Protein AF-A0A355GNU6-F1 (afdb_monomer)

Mean predicted aligned error: 7.1 Å

pLDDT: mean 90.74, std 16.21, range [38.09, 98.94]

Solvent-accessible surface area (backbone atoms only — not comparable to full-atom values): 14792 Å² total; per-residue (Å²): 134,88,84,89,82,85,85,79,84,80,83,81,80,81,78,78,75,77,75,76,75,73,69,79,72,88,70,60,42,31,42,8,59,28,69,40,80,64,58,72,98,56,63,31,46,57,28,78,45,49,89,50,59,80,63,64,36,68,48,67,82,36,82,27,42,35,37,20,44,18,40,32,50,97,86,63,50,58,34,35,45,31,31,31,48,18,45,59,78,35,70,68,51,57,51,51,29,33,59,69,41,26,83,82,57,75,36,46,77,90,28,57,47,82,40,37,37,36,7,39,26,17,63,35,41,68,76,47,69,74,61,50,62,80,51,85,72,52,74,70,58,46,50,47,24,48,49,49,39,52,52,48,37,54,51,54,37,49,24,47,52,45,3,55,72,49,46,36,68,23,41,82,48,75,55,72,52,76,51,80,51,49,33,30,74,82,38,90,87,46,81,68,66,38,57,24,43,36,41,36,34,20,37,86,89,65,48,59,47,32,36,42,38,36,35,27,36,40,20,55,18,45,52,71,53,80,39,28,29,27,30,22,53,39,35,32,27,53,54,50,26,65,78,35,78,79,25,47,49,45,48,39,52,48,88,12,90,54,16,34,45,69,63,63,36,75,50,73,69,38,14,48,72,75,47

Radius of gyration: 24.86 Å; Cα contacts (8 Å, |Δi|>4): 617; chains: 1; bounding box: 110×39×52 Å

Structure (mmCIF, N/CA/C/O backbone):
data_AF-A0A355GNU6-F1
#
_entry.id   AF-A0A355GNU6-F1
#
loop_
_atom_site.group_PDB
_atom_site.id
_atom_site.type_symbol
_atom_site.label_atom_id
_atom_site.label_alt_id
_atom_site.label_comp_id
_atom_site.label_asym_id
_atom_site.label_entity_id
_atom_site.label_seq_id
_atom_site.pdbx_PDB_ins_code
_atom_site.Cartn_x
_atom_site.Cartn_y
_atom_site.Cartn_z
_atom_site.occupancy
_atom_site.B_iso_or_equiv
_atom_site.auth_seq_id
_atom_site.auth_comp_id
_atom_site.auth_asym_id
_atom_site.auth_atom_id
_atom_site.pdbx_PDB_model_num
ATOM 1 N N . MET A 1 1 ? -86.253 9.331 31.681 1.00 39.16 1 MET A N 1
ATOM 2 C CA . MET A 1 1 ? -85.700 9.648 30.346 1.00 39.16 1 MET A CA 1
ATOM 3 C C . MET A 1 1 ? -84.554 10.626 30.583 1.00 39.16 1 MET A C 1
ATOM 5 O O . MET A 1 1 ? -84.827 11.710 31.067 1.00 39.16 1 MET A O 1
ATOM 9 N N . HIS A 1 2 ? -83.315 10.126 30.703 1.00 39.62 2 HIS A N 1
ATOM 10 C CA . HIS A 1 2 ? -82.260 10.218 29.666 1.00 39.62 2 HIS A CA 1
ATOM 11 C C . HIS A 1 2 ? -81.914 11.688 29.336 1.00 39.62 2 HIS A C 1
ATOM 13 O O . HIS A 1 2 ? -82.802 12.410 28.921 1.00 39.62 2 HIS A O 1
ATOM 19 N N . HIS A 1 3 ? -80.699 12.229 29.460 1.00 38.88 3 HIS A N 1
ATOM 20 C CA . HIS A 1 3 ? -79.363 11.679 29.678 1.00 38.88 3 HIS A CA 1
ATOM 21 C C . HIS A 1 3 ? -78.445 12.776 30.254 1.00 38.88 3 HIS A C 1
ATOM 23 O O . HIS A 1 3 ? -78.503 13.931 29.845 1.00 38.88 3 HIS A O 1
ATOM 29 N N . LEU A 1 4 ? -77.579 12.359 31.174 1.00 45.72 4 LEU A N 1
ATOM 30 C CA . LEU A 1 4 ? -76.385 13.046 31.654 1.00 45.72 4 LEU A CA 1
ATOM 31 C C . LEU A 1 4 ? -75.242 12.744 30.664 1.00 45.72 4 LEU A C 1
ATOM 33 O O . LEU A 1 4 ? -75.032 11.571 30.357 1.00 45.72 4 LEU A O 1
ATOM 37 N N . THR A 1 5 ? -74.475 13.736 30.212 1.00 45.00 5 THR A N 1
ATOM 38 C CA . THR A 1 5 ? -73.165 13.497 29.574 1.00 45.00 5 THR A CA 1
ATOM 39 C C . THR A 1 5 ? -72.146 14.500 30.097 1.00 45.00 5 THR A C 1
ATOM 41 O O . THR A 1 5 ? -72.111 15.655 29.680 1.00 45.00 5 THR A O 1
ATOM 44 N N . HIS A 1 6 ? -71.333 14.029 31.043 1.00 44.22 6 HIS A N 1
ATOM 45 C CA . HIS A 1 6 ? -70.097 14.661 31.487 1.00 44.22 6 HIS A CA 1
ATOM 46 C C . HIS A 1 6 ? -69.009 14.452 30.428 1.00 44.22 6 HIS A C 1
ATOM 48 O O . HIS A 1 6 ? -68.744 13.319 30.028 1.00 44.22 6 HIS A O 1
ATOM 54 N N . LEU A 1 7 ? -68.361 15.536 30.006 1.00 41.50 7 LEU A N 1
ATOM 55 C CA . LEU A 1 7 ? -67.149 15.495 29.194 1.00 41.50 7 LEU A CA 1
ATOM 56 C C . LEU A 1 7 ? -65.944 15.466 30.150 1.00 41.50 7 LEU A C 1
ATOM 58 O O . LEU A 1 7 ? -65.602 16.482 30.752 1.00 41.50 7 LEU A O 1
ATOM 62 N N . LEU A 1 8 ? -65.335 14.296 30.339 1.00 41.50 8 LEU A N 1
ATOM 63 C CA . LEU A 1 8 ? -64.054 14.147 31.035 1.00 41.50 8 LEU A CA 1
ATOM 64 C C . LEU A 1 8 ? -62.930 14.268 29.998 1.00 41.50 8 LEU A C 1
ATOM 66 O O . LEU A 1 8 ? -62.759 13.384 29.162 1.00 41.50 8 LEU A O 1
ATOM 70 N N . LEU A 1 9 ? -62.166 15.363 30.045 1.00 40.22 9 LEU A N 1
ATOM 71 C CA . LEU A 1 9 ? -60.884 15.463 29.347 1.00 40.22 9 LEU A CA 1
ATOM 72 C C . LEU A 1 9 ? -59.832 14.676 30.139 1.0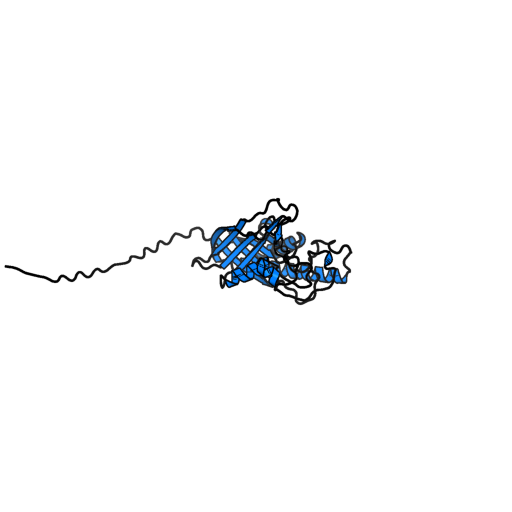0 40.22 9 LEU A C 1
ATOM 74 O O . LEU A 1 9 ? -59.378 15.114 31.194 1.00 40.22 9 LEU A O 1
ATOM 78 N N . SER A 1 10 ? -59.430 13.519 29.622 1.00 40.44 10 SER A N 1
ATOM 79 C CA . SER A 1 10 ? -58.258 12.785 30.098 1.00 40.44 10 SER A CA 1
ATOM 80 C C . SER A 1 10 ? -57.031 13.248 29.310 1.00 40.44 10 SER A C 1
ATOM 82 O O . SER A 1 10 ? -56.832 12.854 28.164 1.00 40.44 10 SER A O 1
ATOM 84 N N . LEU A 1 11 ? -56.217 14.112 29.916 1.00 40.38 11 LEU A N 1
ATOM 85 C CA . LEU A 1 11 ? -54.917 14.512 29.381 1.00 40.38 11 LEU A CA 1
ATOM 86 C C . LEU A 1 11 ? -53.915 13.373 29.638 1.00 40.38 11 LEU A C 1
ATOM 88 O O . LEU A 1 11 ? -53.439 13.197 30.757 1.00 40.38 11 LEU A O 1
ATOM 92 N N . ILE A 1 12 ? -53.622 12.569 28.615 1.00 44.25 12 ILE A N 1
ATOM 93 C CA . ILE A 1 12 ? -52.573 11.543 28.673 1.00 44.25 12 ILE A CA 1
ATOM 94 C C . ILE A 1 12 ? -51.228 12.240 28.449 1.00 44.25 12 ILE A C 1
ATOM 96 O O . ILE A 1 12 ? -50.880 12.597 27.326 1.00 44.25 12 ILE A O 1
ATOM 100 N N . VAL A 1 13 ? -50.467 12.443 29.525 1.00 46.66 13 VAL A N 1
ATOM 101 C CA . VAL A 1 13 ? -49.056 12.842 29.449 1.00 46.66 13 VAL A CA 1
ATOM 102 C C . VAL A 1 13 ? -48.227 11.571 29.276 1.00 46.66 13 VAL A C 1
ATOM 104 O O . VAL A 1 13 ? -47.975 10.842 30.234 1.00 46.66 13 VAL A O 1
ATOM 107 N N . LEU A 1 14 ? -47.828 11.281 28.037 1.00 39.88 14 LEU A N 1
ATOM 108 C CA . LEU A 1 14 ? -46.847 10.242 27.727 1.00 39.88 14 LEU A CA 1
ATOM 109 C C . LEU A 1 14 ? -45.451 10.743 28.121 1.00 39.88 14 LEU A C 1
ATOM 111 O O . LEU A 1 14 ? -44.795 11.459 27.367 1.00 39.88 14 LEU A O 1
ATOM 115 N N . PHE A 1 15 ? -44.991 10.356 29.310 1.00 40.94 15 PHE A N 1
ATOM 116 C CA . PHE A 1 15 ? -43.572 10.410 29.649 1.00 40.94 15 PHE A CA 1
ATOM 117 C C . PHE A 1 15 ? -42.844 9.322 28.852 1.00 40.94 15 PHE A C 1
ATOM 119 O O . PHE A 1 15 ? -42.840 8.152 29.231 1.00 40.94 15 PHE A O 1
ATOM 126 N N . PHE A 1 16 ? -42.220 9.700 27.737 1.00 42.75 16 PHE A N 1
ATOM 127 C CA . PHE A 1 16 ? -41.168 8.883 27.141 1.00 42.75 16 PHE A CA 1
ATOM 128 C C . PHE A 1 16 ? -39.931 8.987 28.036 1.00 42.75 16 PHE A C 1
ATOM 130 O O . PHE A 1 16 ? -39.109 9.892 27.893 1.00 42.75 16 PHE A O 1
ATOM 137 N N . SER A 1 17 ? -39.801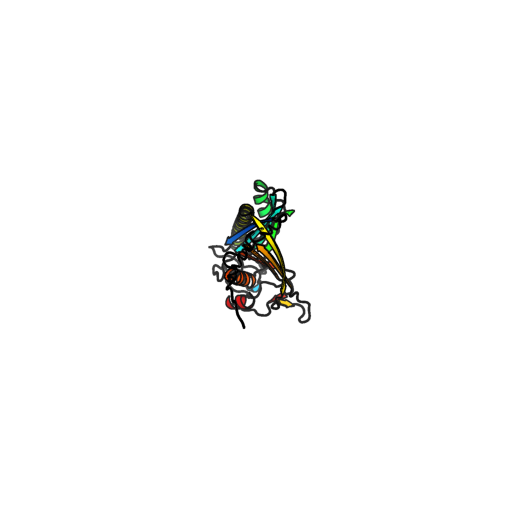 8.064 28.988 1.00 38.09 17 SER A N 1
ATOM 138 C CA . SER A 1 17 ? -38.502 7.774 29.583 1.00 38.09 17 SER A CA 1
ATOM 139 C C . SER A 1 17 ? -37.615 7.204 28.482 1.00 38.09 17 SER A C 1
ATOM 141 O O . SER A 1 17 ? -37.698 6.024 28.148 1.00 38.09 17 SER A O 1
ATOM 143 N N . PHE A 1 18 ? -36.753 8.044 27.913 1.00 43.56 18 PHE A N 1
ATOM 144 C CA . PHE A 1 18 ? -35.541 7.557 27.274 1.00 43.56 18 PHE A CA 1
ATOM 145 C C . PHE A 1 18 ? -34.701 6.917 28.377 1.00 43.56 18 PHE A C 1
ATOM 147 O O . PHE A 1 18 ? -33.936 7.587 29.072 1.00 43.56 18 PHE A O 1
ATOM 154 N N . SER A 1 19 ? -34.867 5.610 28.577 1.00 40.22 19 SER A N 1
ATOM 155 C CA . SER A 1 19 ? -33.809 4.811 29.174 1.00 40.22 19 SER A CA 1
ATOM 156 C C . SER A 1 19 ? -32.621 4.923 28.230 1.00 40.22 19 SER A C 1
ATOM 158 O O . SER A 1 19 ? -32.513 4.178 27.260 1.00 40.22 19 SER A O 1
ATOM 160 N N . ASN A 1 20 ? -31.741 5.887 28.502 1.00 42.72 20 ASN A N 1
ATOM 161 C CA . ASN A 1 20 ? -30.368 5.840 28.038 1.00 42.72 20 ASN A CA 1
ATOM 162 C C . ASN A 1 20 ? -29.762 4.585 28.661 1.00 42.72 20 ASN A C 1
ATOM 164 O O . ASN A 1 20 ? -29.173 4.636 29.741 1.00 42.72 20 ASN A O 1
ATOM 168 N N . CYS A 1 21 ? -29.954 3.446 27.998 1.00 38.75 21 CYS A N 1
ATOM 169 C CA . CYS A 1 21 ? -29.103 2.294 28.177 1.00 38.75 21 CYS A CA 1
ATOM 170 C C . CYS A 1 21 ? -27.725 2.758 27.709 1.00 38.75 21 CYS A C 1
ATOM 172 O O . CYS A 1 21 ? -27.386 2.680 26.531 1.00 38.75 21 CYS A O 1
ATOM 174 N N . HIS A 1 22 ? -26.963 3.345 28.631 1.00 44.47 22 HIS A N 1
ATOM 175 C CA . HIS A 1 22 ? -25.523 3.355 28.513 1.00 44.47 22 HIS A CA 1
ATOM 176 C C . HIS A 1 22 ? -25.152 1.881 28.576 1.00 44.47 22 HIS A C 1
ATOM 178 O O . HIS A 1 22 ? -25.023 1.310 29.656 1.00 44.47 22 HIS A O 1
ATOM 184 N N . ALA A 1 23 ? -25.086 1.236 27.411 1.00 43.72 23 ALA A N 1
ATOM 185 C CA . ALA A 1 23 ? -24.249 0.067 27.288 1.00 43.72 23 ALA A CA 1
ATOM 186 C C . ALA A 1 23 ? -22.881 0.516 27.809 1.00 43.72 23 ALA A C 1
ATOM 188 O O . ALA A 1 23 ? -22.284 1.443 27.259 1.00 43.72 23 ALA A O 1
ATOM 189 N N . GLU A 1 24 ? -22.451 -0.047 28.934 1.00 44.16 24 GLU A N 1
ATOM 190 C CA . GLU A 1 24 ? -21.086 0.095 29.420 1.00 44.16 24 GLU A CA 1
ATOM 191 C C . GLU A 1 24 ? -20.168 -0.327 28.268 1.00 44.16 24 GLU A C 1
ATOM 193 O O . GLU A 1 24 ? -20.072 -1.504 27.918 1.00 44.16 24 GLU A O 1
ATOM 198 N N . PHE A 1 25 ? -19.560 0.654 27.598 1.00 52.03 25 PHE A N 1
ATOM 199 C CA . PHE A 1 25 ? -18.629 0.441 26.494 1.00 52.03 25 PHE A CA 1
ATOM 200 C C . PHE A 1 25 ? -17.270 0.002 27.050 1.00 52.03 25 PHE A C 1
ATOM 202 O O . PHE A 1 25 ? -16.246 0.649 26.845 1.00 52.03 25 PHE A O 1
ATOM 209 N N . ASP A 1 26 ? -17.252 -1.140 27.731 1.00 51.34 26 ASP A N 1
ATOM 210 C CA . ASP A 1 26 ? -16.065 -1.729 28.366 1.00 51.34 26 ASP A CA 1
ATOM 211 C C . ASP A 1 26 ? -15.104 -2.387 27.345 1.00 51.34 26 ASP A C 1
ATOM 213 O O . ASP A 1 26 ? -14.216 -3.166 27.678 1.00 51.34 26 ASP A O 1
ATOM 217 N N . LYS A 1 27 ? -15.288 -2.100 26.047 1.00 58.06 27 LYS A N 1
ATOM 218 C CA . LYS A 1 27 ? -14.477 -2.629 24.935 1.00 58.06 27 LYS A CA 1
ATOM 219 C C . LYS A 1 27 ? -14.082 -1.563 23.912 1.00 58.06 27 LYS A C 1
ATOM 221 O O . LYS A 1 27 ? -13.982 -1.859 22.722 1.00 58.06 27 LYS A O 1
ATOM 226 N N . SER A 1 28 ? -13.891 -0.312 24.333 1.00 68.94 28 SER A N 1
ATOM 227 C CA . SER A 1 28 ? -13.285 0.679 23.436 1.00 68.94 28 SER A CA 1
ATOM 228 C C . SER A 1 28 ? -11.781 0.414 23.321 1.00 68.94 28 SER A C 1
ATOM 230 O O . SER A 1 28 ? -11.048 0.427 24.308 1.00 68.94 28 SER A O 1
ATOM 232 N N . CYS A 1 29 ? -11.316 0.127 22.107 1.00 88.06 29 CYS A N 1
ATOM 233 C CA . CYS A 1 29 ? -9.888 0.106 21.802 1.00 88.06 29 CYS A CA 1
ATOM 234 C C . CYS A 1 29 ? -9.450 1.507 21.370 1.00 88.06 29 CYS A C 1
ATOM 236 O O . CYS A 1 29 ? -10.265 2.329 20.948 1.00 88.06 29 CYS A O 1
ATOM 238 N N . GLN A 1 30 ? -8.165 1.804 21.513 1.00 96.06 30 GLN A N 1
ATOM 239 C CA . GLN A 1 30 ? -7.613 3.094 21.120 1.00 96.06 30 GLN A CA 1
ATOM 240 C C . GLN A 1 30 ? -7.063 2.942 19.712 1.00 96.06 30 GLN A C 1
ATOM 242 O O . GLN A 1 30 ? -6.082 2.228 19.514 1.00 96.06 30 GLN A O 1
ATOM 247 N N . VAL A 1 31 ? -7.725 3.565 18.740 1.00 98.00 31 VAL A N 1
ATOM 248 C CA . VAL A 1 31 ? -7.381 3.418 17.325 1.00 98.00 31 VAL A CA 1
ATOM 249 C C . VAL A 1 31 ? -7.099 4.779 16.731 1.00 98.00 31 VAL A C 1
ATOM 251 O O . VAL A 1 31 ? -7.918 5.696 16.840 1.00 98.00 31 VAL A O 1
ATOM 254 N N . GLY A 1 32 ? -5.947 4.910 16.095 1.00 98.38 32 GLY A N 1
ATOM 255 C CA . GLY A 1 32 ? -5.571 6.099 15.349 1.00 98.38 32 GLY A CA 1
ATOM 256 C C . GLY A 1 32 ? -5.313 5.759 13.894 1.00 98.38 32 GLY A C 1
ATOM 257 O O . GLY A 1 32 ? -4.997 4.617 13.547 1.00 98.38 32 GLY A O 1
ATOM 258 N N . VAL A 1 33 ? -5.549 6.733 13.028 1.00 98.75 33 VAL A N 1
ATOM 259 C CA . VAL A 1 33 ? -5.527 6.542 11.581 1.00 98.75 33 VAL A CA 1
ATOM 260 C C . VAL A 1 33 ? -4.783 7.699 10.932 1.00 98.75 33 VAL A C 1
ATOM 262 O O . VAL A 1 33 ? -4.900 8.844 11.358 1.00 98.75 33 VAL A O 1
ATOM 265 N N . ALA A 1 34 ? -3.997 7.415 9.901 1.00 98.88 34 ALA A N 1
ATOM 266 C CA . ALA A 1 34 ? -3.284 8.452 9.165 1.00 98.88 34 ALA A CA 1
ATOM 267 C C . ALA A 1 34 ? -3.034 8.039 7.718 1.00 98.88 34 ALA A C 1
ATOM 269 O O . ALA A 1 34 ? -2.879 6.856 7.413 1.00 98.88 34 ALA A O 1
ATOM 270 N N . LYS A 1 35 ? -2.933 9.028 6.827 1.00 98.81 35 LYS A N 1
ATOM 271 C CA . LYS A 1 35 ? -2.477 8.835 5.450 1.00 98.81 35 LYS A CA 1
ATOM 272 C C . LYS A 1 35 ? -1.466 9.895 5.047 1.00 98.81 35 LYS A C 1
ATOM 274 O O . LYS A 1 35 ? -1.571 11.045 5.464 1.00 98.81 35 LYS A O 1
ATOM 279 N N . ILE A 1 36 ? -0.521 9.512 4.197 1.00 98.88 36 ILE A N 1
ATOM 280 C CA . ILE A 1 36 ? 0.488 10.407 3.631 1.00 98.88 36 ILE A CA 1
ATOM 281 C C . ILE A 1 36 ? 0.651 10.146 2.133 1.00 98.88 36 ILE A C 1
ATOM 283 O O . ILE A 1 36 ? 0.627 8.998 1.683 1.00 98.88 36 ILE A O 1
ATOM 287 N N . ASN A 1 37 ? 0.818 11.216 1.356 1.00 98.81 37 ASN A N 1
ATOM 288 C CA . ASN A 1 37 ? 1.083 11.123 -0.076 1.00 98.81 37 ASN A CA 1
ATOM 289 C C . ASN A 1 37 ? 2.540 10.676 -0.305 1.00 98.81 37 ASN A C 1
ATOM 291 O O . ASN A 1 37 ? 3.490 11.353 0.104 1.00 98.81 37 ASN A O 1
ATOM 295 N N . ILE A 1 38 ? 2.723 9.538 -0.973 1.00 98.88 38 ILE A N 1
ATOM 296 C CA . ILE A 1 38 ? 4.029 8.938 -1.286 1.00 98.88 38 ILE A CA 1
ATOM 297 C C . ILE A 1 38 ? 4.444 9.126 -2.749 1.00 98.88 38 ILE A C 1
ATOM 299 O O . ILE A 1 38 ? 5.479 8.599 -3.152 1.00 98.88 38 ILE A O 1
ATOM 303 N N . THR A 1 39 ? 3.687 9.897 -3.527 1.00 98.81 39 THR A N 1
ATOM 304 C CA . THR A 1 39 ? 4.041 10.267 -4.904 1.00 98.81 39 THR A CA 1
ATOM 305 C C . THR A 1 39 ? 5.332 11.097 -4.898 1.00 98.81 39 THR A C 1
ATOM 307 O O . THR A 1 39 ? 5.432 12.041 -4.103 1.00 98.81 39 THR A O 1
ATOM 310 N N . PRO A 1 40 ? 6.343 10.747 -5.710 1.00 98.38 40 PRO A N 1
ATOM 311 C CA . PRO A 1 40 ? 7.525 11.578 -5.900 1.00 98.38 40 PRO A CA 1
ATOM 312 C C . PRO A 1 40 ? 7.197 12.793 -6.779 1.00 98.38 40 PRO A C 1
ATOM 314 O O . PRO A 1 40 ? 6.355 12.722 -7.670 1.00 98.38 40 PRO A O 1
ATOM 317 N N . ASP A 1 41 ? 7.898 13.900 -6.556 1.00 97.69 41 ASP A N 1
ATOM 318 C CA . ASP A 1 41 ? 7.865 15.107 -7.394 1.00 97.69 41 ASP A CA 1
ATOM 319 C C . ASP A 1 41 ? 8.993 15.123 -8.447 1.00 97.69 41 ASP A C 1
ATOM 321 O O . ASP A 1 41 ? 9.249 16.135 -9.099 1.00 97.69 41 ASP A O 1
ATOM 325 N N . TYR A 1 42 ? 9.665 13.985 -8.630 1.00 98.50 42 TYR A N 1
ATOM 326 C CA . TYR A 1 42 ? 10.745 13.770 -9.587 1.00 98.50 42 TYR A CA 1
ATOM 327 C C . TYR A 1 42 ? 10.506 12.499 -10.421 1.00 98.50 42 TYR A C 1
ATOM 329 O O . TYR A 1 42 ? 9.791 11.600 -9.975 1.00 98.50 42 TYR A O 1
ATOM 337 N N . PRO A 1 43 ? 11.109 12.395 -11.623 1.00 98.38 43 PRO A N 1
ATOM 338 C CA . PRO A 1 43 ? 10.995 11.200 -12.455 1.00 98.38 43 PRO A CA 1
ATOM 339 C C . PRO A 1 43 ? 11.583 9.950 -11.781 1.00 98.38 43 PRO A C 1
ATOM 341 O O . PRO A 1 43 ? 12.664 10.009 -11.194 1.00 98.38 43 PRO A O 1
ATOM 344 N N . VAL A 1 44 ? 10.903 8.812 -11.915 1.00 98.50 44 VAL A N 1
ATOM 345 C CA . VAL A 1 44 ? 11.258 7.533 -11.277 1.00 98.50 44 VAL A CA 1
ATOM 346 C C . VAL A 1 44 ? 11.157 6.346 -12.231 1.00 98.50 44 VAL A C 1
ATOM 348 O O . VAL A 1 44 ? 10.432 6.385 -13.219 1.00 98.50 44 VAL A O 1
ATOM 351 N N . LEU A 1 45 ? 11.827 5.244 -11.902 1.00 97.94 45 LEU A N 1
ATOM 352 C CA . LEU A 1 45 ? 11.541 3.944 -12.515 1.00 97.94 45 LEU A CA 1
ATOM 353 C C . LEU A 1 45 ? 10.276 3.347 -11.899 1.00 97.94 45 LEU A C 1
ATOM 355 O O . LEU A 1 45 ? 10.133 3.390 -10.682 1.00 97.94 45 LEU A O 1
ATOM 359 N N . LEU A 1 46 ? 9.393 2.745 -12.700 1.00 97.69 46 LEU A N 1
ATOM 360 C CA . LEU A 1 46 ? 8.227 2.005 -12.195 1.00 97.69 46 LEU A CA 1
ATOM 361 C C . LEU A 1 46 ? 8.457 0.494 -12.256 1.00 97.69 46 LEU A C 1
ATOM 363 O O . LEU A 1 46 ? 8.862 -0.029 -13.296 1.00 97.69 46 LEU A O 1
ATOM 367 N N . ASN A 1 47 ? 8.099 -0.229 -11.196 1.00 94.06 47 ASN A N 1
ATOM 368 C CA . ASN A 1 47 ? 8.321 -1.676 -11.091 1.00 94.06 47 ASN A CA 1
ATOM 369 C C . ASN A 1 47 ? 7.053 -2.503 -11.388 1.00 94.06 47 ASN A C 1
ATOM 371 O O . ASN A 1 47 ? 5.944 -1.979 -11.335 1.00 94.06 47 ASN A O 1
ATOM 375 N N . GLY A 1 48 ? 7.215 -3.793 -11.698 1.00 94.25 48 GLY A N 1
ATOM 376 C CA . GLY A 1 48 ? 6.127 -4.767 -11.877 1.00 94.25 48 GLY A CA 1
ATOM 377 C C . GLY A 1 48 ? 6.064 -5.408 -13.269 1.00 94.25 48 GLY A C 1
ATOM 378 O O . GLY A 1 48 ? 5.877 -6.621 -13.383 1.00 94.25 48 GLY A O 1
ATOM 379 N N . TYR A 1 49 ? 6.333 -4.637 -14.329 1.00 94.25 49 TYR A N 1
ATOM 380 C CA . TYR A 1 49 ? 6.331 -5.134 -15.710 1.00 94.25 49 TYR A CA 1
ATOM 381 C C . TYR A 1 49 ? 7.712 -5.066 -16.361 1.00 94.25 49 TYR A C 1
ATOM 383 O O . TYR A 1 49 ? 8.222 -3.986 -16.649 1.00 94.25 49 TYR A O 1
ATOM 391 N N . ALA A 1 50 ? 8.265 -6.233 -16.699 1.00 88.69 50 ALA A N 1
ATOM 392 C CA . ALA A 1 50 ? 9.535 -6.351 -17.421 1.00 88.69 50 ALA A CA 1
ATOM 393 C C . ALA A 1 50 ? 9.531 -5.617 -18.775 1.00 88.69 50 ALA A C 1
ATOM 395 O O . ALA A 1 50 ? 10.535 -5.036 -19.175 1.00 88.69 50 ALA A O 1
ATOM 396 N N . SER A 1 51 ? 8.385 -5.593 -19.463 1.00 89.12 51 SER A N 1
ATOM 397 C CA . SER A 1 51 ? 8.234 -4.957 -20.776 1.00 89.12 51 SER A CA 1
ATOM 398 C C . SER A 1 51 ? 8.288 -3.427 -20.749 1.00 89.12 51 SER A C 1
ATOM 400 O O . SER A 1 51 ? 8.314 -2.827 -21.817 1.00 89.12 51 SER A O 1
ATOM 402 N N . ARG A 1 52 ? 8.271 -2.788 -19.567 1.00 92.31 52 ARG A N 1
ATOM 403 C CA . ARG A 1 52 ? 8.267 -1.321 -19.443 1.00 92.31 52 ARG A CA 1
ATOM 404 C C . ARG A 1 52 ? 9.631 -0.688 -19.751 1.00 92.31 52 ARG A C 1
ATOM 406 O O . ARG A 1 52 ? 9.683 0.481 -20.106 1.00 92.31 52 ARG A O 1
ATOM 413 N N . GLY A 1 53 ? 10.725 -1.442 -19.638 1.00 91.44 53 GLY A N 1
ATOM 414 C CA . GLY A 1 53 ? 12.070 -0.872 -19.745 1.00 91.44 53 GLY A CA 1
ATOM 415 C C . GLY A 1 53 ? 12.388 0.091 -18.594 1.00 91.44 53 GLY A C 1
ATOM 416 O O . GLY A 1 53 ? 11.749 0.036 -17.545 1.00 91.44 53 GLY A O 1
ATOM 417 N N . THR A 1 54 ? 13.394 0.952 -18.778 1.00 94.19 54 THR A N 1
ATOM 418 C CA . THR A 1 54 ? 13.920 1.835 -17.718 1.00 94.19 54 THR A CA 1
ATOM 419 C C . THR A 1 54 ? 13.748 3.326 -17.997 1.00 94.19 54 THR A C 1
ATOM 421 O O . THR A 1 54 ? 14.507 4.153 -17.490 1.00 94.19 54 THR A O 1
ATOM 424 N N . ASP A 1 55 ? 12.742 3.690 -18.789 1.00 95.25 55 ASP A N 1
ATOM 425 C CA . ASP A 1 55 ? 12.397 5.097 -18.967 1.00 95.25 55 ASP A CA 1
ATOM 426 C C . ASP A 1 55 ? 11.919 5.686 -17.634 1.00 95.25 55 ASP A C 1
ATOM 428 O O . ASP A 1 55 ? 11.130 5.077 -16.904 1.00 95.25 55 ASP A O 1
ATOM 432 N N . LEU A 1 56 ? 12.424 6.876 -17.297 1.00 97.31 56 LEU A N 1
ATOM 433 C CA . LEU A 1 56 ? 12.002 7.587 -16.097 1.00 97.31 56 LEU A CA 1
ATOM 434 C C . LEU A 1 56 ? 10.626 8.216 -16.320 1.00 97.31 56 LEU A C 1
ATOM 436 O O . LEU A 1 56 ? 10.418 8.981 -17.260 1.00 97.31 56 LEU A O 1
ATOM 440 N N . ILE A 1 57 ? 9.709 7.930 -15.406 1.00 97.94 57 ILE A N 1
ATOM 441 C CA . ILE A 1 57 ? 8.311 8.337 -15.449 1.00 97.94 57 ILE A CA 1
ATOM 442 C C . ILE A 1 57 ? 8.048 9.409 -14.397 1.00 97.94 57 ILE A C 1
ATOM 444 O O . ILE A 1 57 ? 8.362 9.229 -13.222 1.00 97.94 57 ILE A O 1
ATOM 448 N N . ASN A 1 58 ? 7.432 10.513 -14.811 1.00 97.25 58 ASN A N 1
ATOM 449 C CA . ASN A 1 58 ? 6.940 11.576 -13.928 1.00 97.25 58 ASN A CA 1
ATOM 450 C C . ASN A 1 58 ? 5.421 11.796 -14.033 1.00 97.25 58 ASN A C 1
ATOM 452 O O . ASN A 1 58 ? 4.870 12.570 -13.254 1.00 97.25 58 ASN A O 1
ATOM 456 N N . GLN A 1 59 ? 4.746 11.142 -14.982 1.00 98.06 59 GLN A N 1
ATOM 457 C CA . GLN A 1 59 ? 3.301 11.253 -15.143 1.00 98.06 59 GLN A CA 1
ATOM 458 C C . GLN A 1 59 ? 2.585 10.557 -13.983 1.00 98.06 59 GLN A C 1
ATOM 460 O O . GLN A 1 59 ? 2.916 9.428 -13.618 1.00 98.06 59 GLN A O 1
ATOM 465 N N . VAL A 1 60 ? 1.589 11.236 -13.417 1.00 98.38 60 VAL A N 1
ATOM 466 C CA . VAL A 1 60 ? 0.759 10.759 -12.307 1.00 98.38 60 VAL A CA 1
ATOM 467 C C . VAL A 1 60 ? -0.696 10.868 -12.746 1.00 98.38 60 VAL A C 1
ATOM 469 O O . VAL A 1 60 ? -1.194 11.977 -12.912 1.00 98.38 60 VAL A O 1
ATOM 472 N N . GLU A 1 61 ? -1.371 9.733 -12.924 1.00 98.00 61 GLU A N 1
ATOM 473 C CA . GLU A 1 61 ? -2.823 9.699 -13.179 1.00 98.00 61 GLU A CA 1
ATOM 474 C C . GLU A 1 61 ? -3.613 9.627 -11.870 1.00 98.00 61 GLU A C 1
ATOM 476 O O . GLU A 1 61 ? -4.709 10.171 -11.754 1.00 98.00 61 GLU A O 1
ATOM 481 N N . GLN A 1 62 ? -3.034 8.981 -10.858 1.00 98.06 62 GLN A N 1
ATOM 482 C CA . GLN A 1 62 ? -3.582 8.918 -9.512 1.00 98.06 62 GLN A CA 1
ATOM 483 C C . GLN A 1 62 ? -2.442 9.046 -8.493 1.00 98.06 62 GLN A C 1
ATOM 485 O O . GLN A 1 62 ? -1.442 8.330 -8.613 1.00 98.06 62 GLN A O 1
ATOM 490 N N . PRO A 1 63 ? -2.555 9.941 -7.490 1.00 98.38 63 PRO A N 1
ATOM 491 C CA . PRO A 1 63 ? -1.559 10.045 -6.435 1.00 98.38 63 PRO A CA 1
ATOM 492 C C . PRO A 1 63 ? -1.429 8.731 -5.669 1.00 98.38 63 PRO A C 1
ATOM 494 O O . PRO A 1 63 ? -2.427 8.088 -5.357 1.00 98.38 63 PRO A O 1
ATOM 497 N N . LEU A 1 64 ? -0.197 8.384 -5.318 1.00 98.88 64 LEU A N 1
ATOM 498 C CA . LEU A 1 64 ? 0.125 7.216 -4.516 1.00 98.88 64 LEU A CA 1
ATOM 499 C C . LEU A 1 64 ? 0.103 7.558 -3.027 1.00 98.88 64 LEU A C 1
ATOM 501 O O . LEU A 1 64 ? 0.598 8.612 -2.607 1.00 98.88 64 LEU A O 1
ATOM 505 N N . TRP A 1 65 ? -0.385 6.634 -2.208 1.00 98.88 65 TRP A N 1
ATOM 506 C CA . TRP A 1 65 ? -0.550 6.838 -0.769 1.00 98.88 65 TRP A CA 1
ATOM 507 C C . TRP A 1 65 ? 0.015 5.697 0.079 1.00 98.88 65 TRP A C 1
ATOM 509 O O . TRP A 1 65 ? -0.008 4.521 -0.289 1.00 98.88 65 TRP A O 1
ATOM 519 N N . ALA A 1 66 ? 0.460 6.058 1.282 1.00 98.94 66 ALA A N 1
ATOM 520 C CA . ALA A 1 66 ? 0.594 5.133 2.398 1.00 98.94 66 ALA A CA 1
ATOM 521 C C . ALA A 1 66 ? -0.446 5.480 3.464 1.00 98.94 66 ALA A C 1
ATOM 523 O O . ALA A 1 66 ? -0.666 6.655 3.766 1.00 98.94 66 ALA A O 1
ATOM 524 N N . ARG A 1 67 ? -1.099 4.459 4.018 1.00 98.88 67 ARG A N 1
ATOM 525 C CA . ARG A 1 67 ? -2.206 4.592 4.973 1.00 98.88 67 ARG A CA 1
ATOM 526 C C . ARG A 1 67 ? -1.980 3.657 6.144 1.00 98.88 67 ARG A C 1
ATOM 528 O O . ARG A 1 67 ? -1.656 2.491 5.931 1.00 98.88 67 ARG A O 1
ATOM 535 N N . ALA A 1 68 ? -2.140 4.160 7.357 1.00 98.88 68 ALA A N 1
ATOM 536 C CA . ALA A 1 68 ? -1.842 3.433 8.576 1.00 98.88 68 ALA A CA 1
ATOM 537 C C . ALA A 1 68 ? -3.038 3.413 9.528 1.00 98.88 68 ALA A C 1
ATOM 539 O O . ALA A 1 68 ? -3.694 4.433 9.738 1.00 98.88 68 ALA A O 1
ATOM 540 N N . ILE A 1 69 ? -3.272 2.251 10.133 1.00 98.81 69 ILE A N 1
ATOM 541 C CA . ILE A 1 69 ? -4.122 2.077 11.311 1.00 98.81 69 ILE A CA 1
ATOM 542 C C . ILE A 1 69 ? -3.204 1.650 12.454 1.00 98.81 69 ILE A C 1
ATOM 544 O O . ILE A 1 69 ? -2.482 0.660 12.330 1.00 98.81 69 ILE A O 1
ATOM 548 N N . ALA A 1 70 ? -3.239 2.384 13.561 1.00 98.44 70 ALA A N 1
ATOM 549 C CA . ALA A 1 70 ? -2.574 2.023 14.803 1.00 98.44 70 ALA A CA 1
ATOM 550 C C . ALA A 1 70 ? -3.622 1.623 15.842 1.00 98.44 70 ALA A C 1
ATOM 552 O O . ALA A 1 70 ? -4.570 2.368 16.078 1.00 98.44 70 ALA A O 1
ATOM 553 N N . VAL A 1 71 ? -3.443 0.470 16.477 1.00 97.62 71 VAL A N 1
ATOM 554 C CA . VAL A 1 71 ? -4.238 0.023 17.625 1.00 97.62 71 VAL A CA 1
ATOM 555 C C . VAL A 1 71 ? -3.324 0.013 18.840 1.00 97.62 71 VAL A C 1
ATOM 557 O O . VAL A 1 71 ? -2.251 -0.586 18.788 1.00 97.62 71 VAL A O 1
ATOM 560 N N . LEU A 1 72 ? -3.727 0.673 19.924 1.00 95.62 72 LEU A N 1
ATOM 561 C CA . LEU A 1 72 ? -3.017 0.586 21.196 1.00 95.62 72 LEU A CA 1
ATOM 562 C C . LEU A 1 72 ? -3.667 -0.480 22.074 1.00 95.62 72 LEU A C 1
ATOM 564 O O . LEU A 1 72 ? -4.895 -0.505 22.213 1.00 95.62 72 LEU A O 1
ATOM 568 N N . ASP A 1 73 ? -2.849 -1.337 22.677 1.00 90.69 73 ASP A N 1
ATOM 569 C CA . ASP A 1 73 ? -3.324 -2.296 23.671 1.00 90.69 73 ASP A CA 1
ATOM 570 C C . ASP A 1 73 ? -3.624 -1.633 25.030 1.00 90.69 73 ASP A C 1
ATOM 572 O O . ASP A 1 73 ? -3.557 -0.409 25.199 1.00 90.69 73 ASP A O 1
ATOM 576 N N . HIS A 1 74 ? -3.977 -2.450 26.025 1.00 87.25 74 HIS A N 1
ATOM 577 C CA . HIS A 1 74 ? -4.296 -1.981 27.374 1.00 87.25 74 HIS A CA 1
ATOM 578 C C . HIS A 1 74 ? -3.111 -1.297 28.075 1.00 87.25 74 HIS A C 1
ATOM 580 O O . HIS A 1 74 ? -3.326 -0.455 28.945 1.00 87.25 74 HIS A O 1
ATOM 586 N N . GLN A 1 75 ? -1.874 -1.623 27.690 1.00 88.88 75 GLN A N 1
ATOM 587 C CA . GLN A 1 75 ? -0.642 -1.003 28.176 1.00 88.88 75 GLN A CA 1
ATOM 588 C C . GLN A 1 75 ? -0.219 0.206 27.329 1.00 88.88 75 GLN A C 1
ATOM 590 O O . GLN A 1 75 ? 0.836 0.781 27.582 1.00 88.88 75 GLN A O 1
ATOM 595 N N . ARG A 1 76 ? -1.051 0.629 26.365 1.00 89.62 76 ARG A N 1
ATOM 596 C CA . ARG A 1 76 ? -0.780 1.705 25.399 1.00 89.62 76 ARG A CA 1
ATOM 597 C C . ARG A 1 76 ? 0.341 1.377 24.403 1.00 89.62 76 ARG A C 1
ATOM 599 O O . ARG A 1 76 ? 0.793 2.286 23.707 1.00 89.62 76 ARG A O 1
ATOM 606 N N . GLN A 1 77 ? 0.743 0.112 24.273 1.00 93.81 77 GLN A N 1
ATOM 607 C CA . GLN A 1 77 ? 1.711 -0.314 23.264 1.00 93.81 77 GLN A CA 1
ATOM 608 C C . GLN A 1 77 ? 1.061 -0.260 21.871 1.00 93.81 77 GLN A C 1
ATOM 610 O O . GLN A 1 77 ? -0.012 -0.841 21.676 1.00 93.81 77 GLN A O 1
ATOM 615 N N . PRO A 1 78 ? 1.688 0.401 20.883 1.00 96.44 78 PRO A N 1
ATOM 616 C CA . PRO A 1 78 ? 1.141 0.486 19.535 1.00 96.44 78 PRO A CA 1
ATOM 617 C C . PRO A 1 78 ? 1.395 -0.772 18.698 1.00 96.44 78 PRO A C 1
ATOM 619 O O . PRO A 1 78 ? 2.500 -1.318 18.677 1.00 96.44 78 PRO A O 1
ATOM 622 N N . TYR A 1 79 ? 0.384 -1.157 17.921 1.00 97.88 79 TYR A N 1
ATOM 623 C CA . TYR A 1 79 ? 0.459 -2.097 16.803 1.00 97.88 79 TYR A CA 1
ATOM 624 C C . TYR A 1 79 ? -0.020 -1.384 15.540 1.00 97.88 79 TYR A C 1
ATOM 626 O O . TYR A 1 79 ? -1.141 -0.880 15.504 1.00 97.88 79 TYR A O 1
ATOM 634 N N . VAL A 1 80 ? 0.824 -1.312 14.515 1.00 98.56 80 VAL A N 1
ATOM 635 C CA . VAL A 1 80 ? 0.594 -0.502 13.316 1.00 98.56 80 VAL A CA 1
ATOM 636 C C . VAL A 1 80 ? 0.520 -1.394 12.084 1.00 98.56 80 VAL A C 1
ATOM 638 O O . VAL A 1 80 ? 1.471 -2.101 11.749 1.00 98.56 80 VAL A O 1
ATOM 641 N N . LEU A 1 81 ? -0.601 -1.315 11.374 1.00 98.75 81 LEU A N 1
ATOM 642 C CA . LEU A 1 81 ? -0.754 -1.849 10.028 1.00 98.75 81 LEU A CA 1
ATOM 643 C C . LEU A 1 81 ? -0.639 -0.700 9.031 1.00 98.75 81 LEU A C 1
ATOM 645 O O . LEU A 1 81 ? -1.408 0.255 9.102 1.00 98.75 81 LEU A O 1
ATOM 649 N N . ILE A 1 82 ? 0.278 -0.820 8.078 1.00 98.88 82 ILE A N 1
ATOM 650 C CA . ILE A 1 82 ? 0.471 0.134 6.988 1.00 98.88 82 ILE A CA 1
ATOM 651 C C . ILE A 1 82 ? 0.120 -0.558 5.672 1.00 98.88 82 ILE A C 1
ATOM 653 O O . ILE A 1 82 ? 0.696 -1.596 5.362 1.00 98.88 82 ILE A O 1
ATOM 657 N N . SER A 1 83 ? -0.778 0.023 4.879 1.00 98.75 83 SER A N 1
ATOM 658 C CA . SER A 1 83 ? -0.902 -0.294 3.455 1.00 98.75 83 SER A CA 1
ATOM 659 C C . SER A 1 83 ? -0.156 0.751 2.636 1.00 98.75 83 SER A C 1
ATOM 661 O O . SER A 1 83 ? -0.296 1.951 2.881 1.00 98.75 83 SER A O 1
ATOM 663 N N . VAL A 1 84 ? 0.648 0.299 1.679 1.00 98.75 84 VAL A N 1
ATOM 664 C CA . VAL A 1 84 ? 1.439 1.144 0.788 1.00 98.75 84 VAL A CA 1
ATOM 665 C C . VAL A 1 84 ? 1.135 0.808 -0.668 1.00 98.75 84 VAL A C 1
ATOM 667 O O . VAL A 1 84 ? 1.234 -0.345 -1.098 1.00 98.75 84 VAL A O 1
ATOM 670 N N . GLU A 1 85 ? 0.800 1.832 -1.449 1.00 98.75 85 GLU A N 1
ATOM 671 C CA . GLU A 1 85 ? 0.639 1.720 -2.898 1.00 98.75 85 GLU A CA 1
ATOM 672 C C . GLU A 1 85 ? 2.012 1.620 -3.578 1.00 98.75 85 GLU A C 1
ATOM 674 O O . GLU A 1 85 ? 2.590 2.592 -4.059 1.00 98.75 85 GLU A O 1
ATOM 679 N N . ASN A 1 86 ? 2.569 0.410 -3.564 1.00 98.62 86 ASN A N 1
ATOM 680 C CA . ASN A 1 86 ? 3.812 0.047 -4.238 1.00 98.62 86 ASN A CA 1
ATOM 681 C C . ASN A 1 86 ? 3.721 -1.387 -4.787 1.00 98.62 86 ASN A C 1
ATOM 683 O O . ASN A 1 86 ? 2.846 -2.143 -4.369 1.00 98.62 86 ASN A O 1
ATOM 687 N N . CYS A 1 87 ? 4.638 -1.794 -5.667 1.00 98.00 87 CYS A N 1
ATOM 688 C CA . CYS A 1 87 ? 4.718 -3.165 -6.179 1.00 98.00 87 CYS A CA 1
ATOM 689 C C . CYS A 1 87 ? 5.200 -4.159 -5.112 1.00 98.00 87 CYS A C 1
ATOM 691 O O . CYS A 1 87 ? 4.906 -5.344 -5.185 1.00 98.00 87 CYS A O 1
ATOM 693 N N . GLY A 1 88 ? 5.961 -3.730 -4.118 1.00 97.38 88 GLY A N 1
ATOM 694 C CA . GLY A 1 88 ? 6.398 -4.608 -3.039 1.00 97.38 88 GLY A CA 1
ATOM 695 C C . GLY A 1 88 ? 7.037 -3.801 -1.932 1.00 97.38 88 GLY A C 1
ATOM 696 O O . GLY A 1 88 ? 7.228 -2.600 -2.075 1.00 97.38 88 GLY A O 1
ATOM 697 N N . VAL A 1 89 ? 7.380 -4.451 -0.826 1.00 97.94 89 VAL A N 1
ATOM 698 C CA . VAL A 1 89 ? 8.157 -3.824 0.247 1.00 97.94 89 VAL A CA 1
ATOM 699 C C . VAL A 1 89 ? 9.259 -4.790 0.659 1.00 97.94 89 VAL A C 1
ATOM 701 O O . VAL A 1 89 ? 8.955 -5.909 1.076 1.00 97.94 89 VAL A O 1
ATOM 704 N N . PRO A 1 90 ? 10.541 -4.411 0.530 1.00 97.69 90 PRO A N 1
ATOM 705 C CA . PRO A 1 90 ? 11.632 -5.286 0.917 1.00 97.69 90 PRO A CA 1
ATOM 706 C C . PRO A 1 90 ? 11.764 -5.307 2.444 1.00 97.69 90 PRO A C 1
ATOM 708 O O . PRO A 1 90 ? 11.528 -4.308 3.124 1.00 97.69 90 PRO A O 1
ATOM 711 N N . ALA A 1 91 ? 12.222 -6.431 2.999 1.00 97.06 91 ALA A N 1
ATOM 712 C CA . ALA A 1 91 ? 12.388 -6.578 4.448 1.00 97.06 91 ALA A CA 1
ATOM 713 C C . ALA A 1 91 ? 13.336 -5.527 5.062 1.00 97.06 91 ALA A C 1
ATOM 715 O O . ALA A 1 91 ? 13.178 -5.157 6.224 1.00 97.06 91 ALA A O 1
ATOM 716 N N . SER A 1 92 ? 14.321 -5.041 4.299 1.00 98.06 92 SER A N 1
ATOM 717 C CA . SER A 1 92 ? 15.216 -3.952 4.710 1.00 98.06 92 SER A CA 1
ATOM 718 C C . SER A 1 92 ? 14.461 -2.649 4.983 1.00 98.06 92 SER A C 1
ATOM 720 O O . SER A 1 92 ? 14.758 -1.987 5.975 1.00 98.06 92 SER A O 1
ATOM 722 N N . LEU A 1 93 ? 13.452 -2.321 4.169 1.00 98.31 93 LEU A N 1
ATOM 723 C CA . LEU A 1 93 ? 12.617 -1.135 4.348 1.00 98.31 93 LEU A CA 1
ATOM 724 C C . LEU A 1 93 ? 11.813 -1.239 5.644 1.00 98.31 93 LEU A C 1
ATOM 726 O O . LEU A 1 93 ? 11.873 -0.338 6.477 1.00 98.31 93 LEU A O 1
ATOM 730 N N . THR A 1 94 ? 11.119 -2.360 5.863 1.00 98.06 94 THR A N 1
ATOM 731 C CA . THR A 1 94 ? 10.354 -2.583 7.100 1.00 98.06 94 THR A CA 1
ATOM 732 C C . THR A 1 94 ? 11.251 -2.506 8.336 1.00 98.06 94 THR A C 1
ATOM 734 O O . THR A 1 94 ? 10.882 -1.878 9.325 1.00 98.06 94 THR A O 1
ATOM 737 N N . LYS A 1 95 ? 12.461 -3.082 8.279 1.00 97.56 95 LYS A N 1
ATOM 738 C CA . LYS A 1 95 ? 13.444 -2.990 9.372 1.00 97.56 95 LYS A CA 1
ATOM 739 C C . LYS A 1 95 ? 13.870 -1.550 9.654 1.00 97.56 95 LYS A C 1
ATOM 741 O O . LYS A 1 95 ? 13.985 -1.195 10.822 1.00 97.56 95 LYS A O 1
ATOM 746 N N . ALA A 1 96 ? 14.080 -0.733 8.621 1.00 97.88 96 ALA A N 1
ATOM 747 C CA . ALA A 1 96 ? 14.423 0.679 8.787 1.00 97.88 96 ALA A CA 1
ATOM 748 C C . ALA A 1 96 ? 13.277 1.468 9.443 1.00 97.88 96 ALA A C 1
ATOM 750 O O . ALA A 1 96 ? 13.511 2.205 10.398 1.00 97.88 96 ALA A O 1
ATOM 751 N N . VAL A 1 97 ? 12.030 1.243 9.010 1.00 98.06 97 VAL A N 1
ATOM 752 C CA . VAL A 1 97 ? 10.844 1.861 9.631 1.00 98.06 97 VAL A CA 1
ATOM 753 C C . VAL A 1 97 ? 10.734 1.477 11.109 1.00 98.06 97 VAL A C 1
ATOM 755 O O . VAL A 1 97 ? 10.578 2.354 11.956 1.00 98.06 97 VAL A O 1
ATOM 758 N N . VAL A 1 98 ? 10.877 0.189 11.442 1.00 98.12 98 VAL A N 1
ATOM 759 C CA . VAL A 1 98 ? 10.869 -0.291 12.836 1.00 98.12 98 VAL A CA 1
ATOM 760 C C . VAL A 1 98 ? 11.998 0.341 13.650 1.00 98.12 98 VAL A C 1
ATOM 762 O O . VAL A 1 98 ? 11.7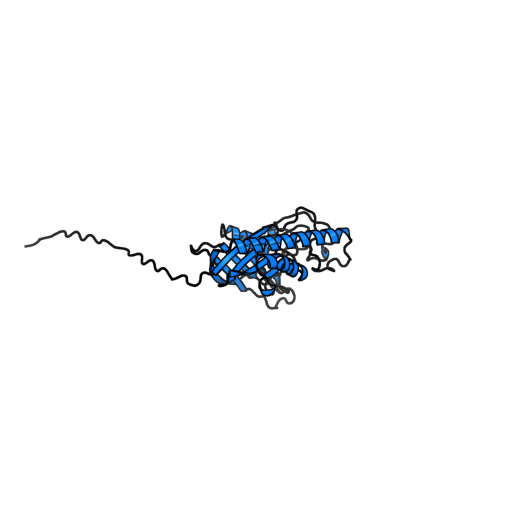62 0.768 14.776 1.00 98.12 98 VAL A O 1
ATOM 765 N N . ALA A 1 99 ? 13.208 0.440 13.093 1.00 96.94 99 ALA A N 1
ATOM 766 C CA . ALA A 1 99 ? 14.342 1.058 13.774 1.00 96.94 99 ALA A CA 1
ATOM 767 C C . ALA A 1 99 ? 14.070 2.530 14.125 1.00 96.94 99 ALA A C 1
ATOM 769 O O . ALA A 1 99 ? 14.326 2.928 15.258 1.00 96.94 99 ALA A O 1
ATOM 770 N N . HIS A 1 100 ? 13.483 3.307 13.208 1.00 96.56 100 HIS A N 1
ATOM 771 C CA . HIS A 1 100 ? 13.121 4.704 13.471 1.00 96.56 100 HIS A CA 1
ATOM 772 C C . HIS A 1 100 ? 11.994 4.858 14.504 1.00 96.56 100 HIS A C 1
ATOM 774 O O . HIS A 1 100 ? 11.962 5.835 15.247 1.00 96.56 100 HIS A O 1
ATOM 780 N N . LEU A 1 101 ? 11.057 3.908 14.564 1.00 95.88 101 LEU A N 1
ATOM 781 C CA . LEU A 1 101 ? 9.944 3.945 15.518 1.00 95.88 101 LEU A CA 1
ATOM 782 C C . LEU A 1 101 ? 10.337 3.458 16.920 1.00 95.88 101 LEU A C 1
ATOM 784 O O . LEU A 1 101 ? 9.700 3.840 17.903 1.00 95.88 101 LEU A O 1
ATOM 788 N N . LYS A 1 102 ? 11.380 2.628 17.023 1.00 93.94 102 LYS A N 1
ATOM 789 C CA . LYS A 1 102 ? 11.814 2.003 18.276 1.00 93.94 102 LYS A CA 1
ATOM 790 C C . LYS A 1 102 ? 12.148 3.022 19.363 1.00 93.94 102 LYS A C 1
ATOM 792 O O . LYS A 1 102 ? 11.747 2.827 20.503 1.00 93.94 102 LYS A O 1
ATOM 797 N N . GLU A 1 103 ? 12.866 4.090 19.018 1.00 84.44 103 GLU A N 1
ATOM 798 C CA . GLU A 1 103 ? 13.352 5.072 19.999 1.00 84.44 103 GLU A CA 1
ATOM 799 C C . GLU A 1 103 ? 12.223 5.859 20.678 1.00 84.44 103 GLU A C 1
ATOM 801 O O . GLU A 1 103 ? 12.363 6.238 21.834 1.00 84.44 103 GLU A O 1
ATOM 806 N N . GLN A 1 104 ? 11.110 6.094 19.975 1.00 83.75 104 GLN A N 1
ATOM 807 C CA . GLN A 1 104 ? 10.023 6.961 20.450 1.00 83.75 104 GLN A CA 1
ATOM 808 C C . GLN A 1 104 ? 8.806 6.190 20.976 1.00 83.75 104 GLN A C 1
ATOM 810 O O . GLN A 1 104 ? 8.024 6.733 21.752 1.00 83.75 104 GLN A O 1
ATOM 815 N N . HIS A 1 105 ? 8.618 4.945 20.534 1.00 89.81 105 HIS A N 1
ATOM 816 C CA . HIS A 1 105 ? 7.378 4.196 20.764 1.00 89.81 105 HIS A CA 1
ATOM 817 C C . HIS A 1 105 ? 7.597 2.760 21.251 1.00 89.81 105 HIS A C 1
ATOM 819 O O . HIS A 1 105 ? 6.650 1.978 21.253 1.00 89.81 105 HIS A O 1
ATOM 825 N N . GLU A 1 106 ? 8.839 2.384 21.582 1.00 90.69 106 GLU A N 1
ATOM 826 C CA . GLU A 1 106 ? 9.202 1.023 22.011 1.00 90.69 106 GLU A CA 1
ATOM 827 C C . GLU A 1 106 ? 8.731 -0.059 21.018 1.00 90.69 106 GLU A C 1
ATOM 829 O O . GLU A 1 106 ? 8.463 -1.208 21.366 1.00 90.69 106 GLU A O 1
ATOM 834 N N . ILE A 1 107 ? 8.619 0.319 19.740 1.00 93.62 107 ILE A N 1
ATOM 835 C CA . ILE A 1 107 ? 8.157 -0.557 18.669 1.00 93.62 107 ILE A CA 1
ATOM 836 C C . ILE A 1 107 ? 9.228 -1.599 18.343 1.00 93.62 107 ILE A C 1
ATOM 838 O O . ILE A 1 107 ? 10.404 -1.295 18.124 1.00 93.62 107 ILE A O 1
ATOM 842 N N . THR A 1 108 ? 8.791 -2.852 18.256 1.00 95.31 108 THR A N 1
ATOM 843 C CA . THR A 1 108 ? 9.582 -3.992 17.791 1.00 95.31 108 THR A CA 1
ATOM 844 C C . THR A 1 108 ? 9.044 -4.499 16.447 1.00 95.31 108 THR A C 1
ATOM 846 O O . THR A 1 108 ? 7.951 -4.104 16.033 1.00 95.31 108 THR A O 1
ATOM 849 N N . PRO A 1 109 ? 9.746 -5.413 15.749 1.00 96.56 109 PRO A N 1
ATOM 850 C CA . PRO A 1 109 ? 9.216 -6.015 14.526 1.00 96.56 109 PRO A CA 1
ATOM 851 C C . PRO A 1 109 ? 7.844 -6.686 14.691 1.00 96.56 109 PRO A C 1
ATOM 853 O O . PRO A 1 109 ? 7.104 -6.773 13.721 1.00 96.56 109 PRO A O 1
ATOM 856 N N . ALA A 1 110 ? 7.481 -7.131 15.901 1.00 96.62 110 ALA A N 1
ATOM 857 C CA . ALA A 1 110 ? 6.175 -7.735 16.173 1.00 96.62 110 ALA A CA 1
ATOM 858 C C . ALA A 1 110 ? 5.015 -6.720 16.160 1.00 96.62 110 ALA A C 1
ATOM 860 O O . ALA A 1 110 ? 3.854 -7.113 16.095 1.00 96.62 110 ALA A O 1
ATOM 861 N N . ASN A 1 111 ? 5.318 -5.421 16.223 1.00 97.31 111 ASN A N 1
ATOM 862 C CA . ASN A 1 111 ? 4.325 -4.356 16.307 1.00 97.31 111 ASN A CA 1
ATOM 863 C C . ASN A 1 111 ? 3.954 -3.757 14.947 1.00 97.31 111 ASN A C 1
ATOM 865 O O . ASN A 1 111 ? 2.992 -3.003 14.884 1.00 97.31 111 ASN A O 1
ATOM 869 N N . VAL A 1 112 ? 4.707 -4.021 13.873 1.00 98.12 112 VAL A N 1
ATOM 870 C CA . VAL A 1 112 ? 4.522 -3.330 12.587 1.00 98.12 112 VAL A CA 1
ATOM 871 C C . VAL A 1 112 ? 4.344 -4.325 11.453 1.00 98.12 112 VAL A C 1
ATOM 873 O O . VAL A 1 112 ? 5.199 -5.174 11.211 1.00 98.12 112 VAL A O 1
ATOM 876 N N . VAL A 1 113 ? 3.263 -4.148 10.700 1.00 98.12 113 VAL A N 1
ATOM 877 C CA . VAL A 1 113 ? 3.015 -4.845 9.438 1.00 98.12 113 VAL A CA 1
ATOM 878 C C . VAL A 1 113 ? 2.968 -3.812 8.318 1.00 98.12 113 VAL A C 1
ATOM 880 O O . VAL A 1 113 ? 2.253 -2.818 8.418 1.00 98.12 113 VAL A O 1
ATOM 883 N N . VAL A 1 114 ? 3.717 -4.053 7.240 1.00 98.56 114 VAL A N 1
ATOM 884 C CA . VAL A 1 114 ? 3.665 -3.235 6.022 1.00 98.56 114 VAL A CA 1
ATOM 885 C C . VAL A 1 114 ? 3.199 -4.111 4.866 1.00 98.56 114 VAL A C 1
ATOM 887 O O . VAL A 1 114 ? 3.909 -5.020 4.440 1.00 98.56 114 VAL A O 1
ATOM 890 N N . CYS A 1 115 ? 2.005 -3.826 4.362 1.00 98.19 115 CYS A N 1
ATOM 891 C CA . 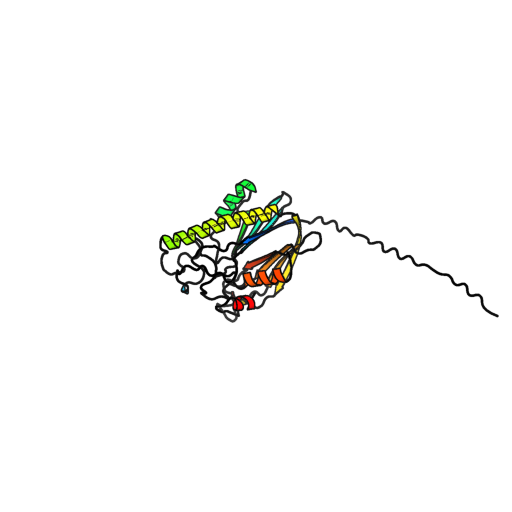CYS A 1 115 ? 1.372 -4.504 3.243 1.00 98.19 115 CYS A CA 1
ATOM 892 C C . CYS A 1 115 ? 1.478 -3.641 1.989 1.00 98.19 115 CYS A C 1
ATOM 894 O O . CYS A 1 115 ? 1.120 -2.470 2.001 1.00 98.19 115 CYS A O 1
ATOM 896 N N . SER A 1 116 ? 1.925 -4.227 0.886 1.00 98.06 116 SER A N 1
ATOM 897 C CA . SER A 1 116 ? 1.889 -3.582 -0.426 1.00 98.06 116 SER A CA 1
ATOM 898 C C . SER A 1 116 ? 0.547 -3.876 -1.105 1.00 98.06 116 SER A C 1
ATOM 900 O O . SER A 1 116 ? 0.066 -5.008 -1.044 1.00 98.06 116 SER A O 1
ATOM 902 N N . THR A 1 117 ? -0.045 -2.889 -1.788 1.00 98.44 117 THR A N 1
ATOM 903 C CA . THR A 1 117 ? -1.209 -3.130 -2.669 1.00 98.44 117 THR A CA 1
ATOM 904 C C . THR A 1 117 ? -0.832 -3.903 -3.934 1.00 98.44 117 THR A C 1
ATOM 906 O O . THR A 1 117 ? -1.693 -4.280 -4.719 1.00 98.44 117 THR A O 1
ATOM 909 N N . HIS A 1 118 ? 0.461 -4.138 -4.149 1.00 98.00 118 HIS A N 1
ATOM 910 C CA . HIS A 1 118 ? 1.023 -4.797 -5.315 1.00 98.00 118 HIS A CA 1
ATOM 911 C C . HIS A 1 118 ? 0.663 -4.105 -6.639 1.00 98.00 118 HIS A C 1
ATOM 913 O O . HIS A 1 118 ? 0.497 -4.780 -7.653 1.00 98.00 118 HIS A O 1
ATOM 919 N N . THR A 1 119 ? 0.517 -2.771 -6.646 1.00 98.31 119 THR A N 1
ATOM 920 C CA . THR A 1 119 ? 0.346 -2.005 -7.895 1.00 98.31 119 THR A CA 1
ATOM 921 C C . THR A 1 119 ? 1.622 -2.047 -8.728 1.00 98.31 119 THR A C 1
ATOM 923 O O . THR A 1 119 ? 2.729 -1.858 -8.221 1.00 98.31 119 THR A O 1
ATOM 926 N N . HIS A 1 120 ? 1.467 -2.291 -10.030 1.00 97.69 120 HIS A N 1
ATOM 927 C CA . HIS A 1 120 ? 2.563 -2.279 -11.005 1.00 97.69 120 HIS A CA 1
ATOM 928 C C . HIS A 1 120 ? 2.808 -0.884 -11.590 1.00 97.69 120 HIS A C 1
ATOM 930 O O . HIS A 1 120 ? 3.614 -0.733 -12.507 1.00 97.69 120 HIS A O 1
ATOM 936 N N . ALA A 1 121 ? 2.110 0.139 -11.104 1.00 97.88 121 ALA A N 1
ATOM 937 C CA . ALA A 1 121 ? 2.219 1.527 -11.546 1.00 97.88 121 ALA A CA 1
ATOM 938 C C . ALA A 1 121 ? 2.772 2.420 -10.420 1.00 97.88 121 ALA A C 1
ATOM 940 O O . ALA A 1 121 ? 2.302 3.530 -10.195 1.00 97.88 121 ALA A O 1
ATOM 941 N N . ALA A 1 122 ? 3.777 1.929 -9.688 1.00 98.38 122 ALA A N 1
ATOM 942 C CA . ALA A 1 122 ? 4.419 2.654 -8.594 1.00 98.38 122 ALA A CA 1
ATOM 943 C C . ALA A 1 122 ? 5.954 2.591 -8.680 1.00 98.38 122 ALA A C 1
ATOM 945 O O . ALA A 1 122 ? 6.494 1.690 -9.340 1.00 98.38 122 ALA A O 1
ATOM 946 N N . PRO A 1 123 ? 6.667 3.531 -8.026 1.00 98.50 123 PRO A N 1
ATOM 947 C CA . PRO A 1 123 ? 8.110 3.629 -8.157 1.00 98.50 123 PRO A CA 1
ATOM 948 C C . PRO A 1 123 ? 8.829 2.375 -7.645 1.00 98.50 123 PRO A C 1
ATOM 950 O O . PRO A 1 123 ? 8.420 1.749 -6.662 1.00 98.50 123 PRO A O 1
ATOM 953 N N . MET A 1 124 ? 9.916 2.011 -8.315 1.00 98.25 124 MET A N 1
ATOM 954 C CA . MET A 1 124 ? 10.785 0.903 -7.946 1.00 98.25 124 MET A CA 1
ATOM 955 C C . MET A 1 124 ? 11.467 1.168 -6.603 1.00 98.25 124 MET A C 1
ATOM 957 O O . MET A 1 124 ? 11.851 2.293 -6.295 1.00 98.25 124 MET A O 1
ATOM 961 N N . LEU A 1 125 ? 11.637 0.099 -5.822 1.00 98.50 125 LEU A N 1
ATOM 962 C CA . LEU A 1 125 ? 12.345 0.112 -4.546 1.00 98.50 125 LEU A CA 1
ATOM 963 C C . LEU A 1 125 ? 13.581 -0.775 -4.605 1.00 98.50 125 LEU A C 1
ATOM 965 O O . LEU A 1 125 ? 13.565 -1.848 -5.218 1.00 98.50 125 LEU A O 1
ATOM 969 N N . THR A 1 126 ? 14.626 -0.365 -3.893 1.00 98.12 126 THR A N 1
ATOM 970 C CA . THR A 1 126 ? 15.867 -1.129 -3.774 1.00 98.12 126 THR A CA 1
ATOM 971 C C . THR A 1 126 ? 15.577 -2.481 -3.129 1.00 98.12 126 THR A C 1
ATOM 973 O O . THR A 1 126 ? 15.054 -2.561 -2.020 1.00 98.12 126 THR A O 1
ATOM 976 N N . GLY A 1 127 ? 15.911 -3.567 -3.829 1.00 95.81 127 GLY A N 1
ATOM 977 C CA . GLY A 1 127 ? 15.669 -4.938 -3.365 1.00 95.81 127 GLY A CA 1
ATOM 978 C C . GLY A 1 127 ? 14.300 -5.528 -3.727 1.00 95.81 127 GLY A C 1
ATOM 979 O O . GLY A 1 127 ? 14.021 -6.660 -3.335 1.00 95.81 127 GLY A O 1
ATOM 980 N N . VAL A 1 128 ? 13.458 -4.824 -4.494 1.00 96.50 128 VAL A N 1
ATOM 981 C CA . VAL A 1 128 ? 12.200 -5.369 -5.035 1.00 96.50 128 VAL A CA 1
ATOM 982 C C . VAL A 1 128 ? 12.367 -5.659 -6.522 1.00 96.50 128 VAL A C 1
ATOM 984 O O . VAL A 1 128 ? 12.579 -4.745 -7.312 1.00 96.50 128 VAL A O 1
ATOM 987 N N . LEU A 1 129 ? 12.241 -6.933 -6.910 1.00 94.56 129 LEU A N 1
ATOM 988 C CA . LEU A 1 129 ? 12.363 -7.396 -8.301 1.00 94.56 129 LEU A CA 1
ATOM 989 C C . LEU A 1 129 ? 13.629 -6.847 -9.014 1.00 94.56 129 LEU A C 1
ATOM 991 O O . LEU A 1 129 ? 13.517 -6.283 -10.099 1.00 94.56 129 LEU A O 1
ATOM 995 N N . PRO A 1 130 ? 14.842 -6.999 -8.441 1.00 92.06 130 PRO A N 1
ATOM 996 C CA . PRO A 1 130 ? 16.048 -6.325 -8.944 1.00 92.06 130 PRO A CA 1
ATOM 997 C C . PRO A 1 130 ? 16.418 -6.698 -10.389 1.00 92.06 130 PRO A C 1
ATOM 999 O O . PRO A 1 130 ? 17.048 -5.911 -11.081 1.00 92.06 130 PRO A O 1
ATOM 1002 N N . ASN A 1 131 ? 15.975 -7.866 -10.866 1.00 92.31 131 ASN A N 1
ATOM 1003 C CA . ASN A 1 131 ? 16.278 -8.376 -12.207 1.00 92.31 131 ASN A CA 1
ATOM 1004 C C . ASN A 1 131 ? 15.136 -8.149 -13.219 1.00 92.31 131 ASN A C 1
ATOM 1006 O O . ASN A 1 131 ? 15.154 -8.740 -14.300 1.00 92.31 131 ASN A O 1
ATOM 1010 N N . ILE A 1 132 ? 14.115 -7.351 -12.876 1.00 94.31 132 ILE A N 1
ATOM 1011 C CA . ILE A 1 132 ? 12.876 -7.212 -13.665 1.00 94.31 132 ILE A CA 1
ATOM 1012 C C . ILE A 1 132 ? 13.129 -6.766 -15.113 1.00 94.31 132 ILE A C 1
ATOM 1014 O O . ILE A 1 132 ? 12.438 -7.226 -16.016 1.00 94.31 132 ILE A O 1
ATOM 1018 N N . TYR A 1 133 ? 14.144 -5.931 -15.353 1.00 91.81 133 TYR A N 1
ATOM 1019 C CA . TYR A 1 133 ? 14.450 -5.385 -16.680 1.00 91.81 133 TYR A CA 1
ATOM 1020 C C . TYR A 1 133 ? 15.424 -6.233 -17.498 1.00 91.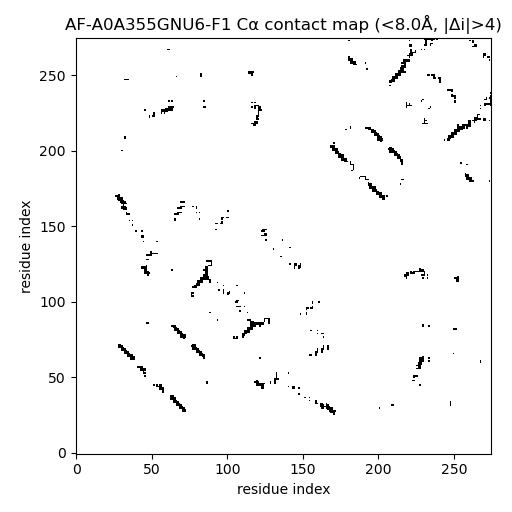81 133 TYR A C 1
ATOM 1022 O O . TYR A 1 133 ? 15.852 -5.803 -18.566 1.00 91.81 133 TYR A O 1
ATOM 1030 N N . THR A 1 134 ? 15.802 -7.425 -17.022 1.00 91.44 134 THR A N 1
ATOM 1031 C CA . THR A 1 134 ? 16.759 -8.325 -17.699 1.00 91.44 134 THR A CA 1
ATOM 1032 C C . THR A 1 134 ? 18.130 -7.696 -18.001 1.00 91.44 134 THR A C 1
ATOM 1034 O O . THR A 1 134 ? 18.893 -8.213 -18.812 1.00 91.44 134 THR A O 1
ATOM 1037 N N . LYS A 1 135 ? 18.451 -6.588 -17.326 1.00 91.56 135 LYS A N 1
ATOM 1038 C CA . LYS A 1 135 ? 19.734 -5.886 -17.349 1.00 91.56 135 LYS A CA 1
ATOM 1039 C C . LYS A 1 135 ? 20.015 -5.301 -15.968 1.00 91.56 135 LYS A C 1
ATOM 1041 O O . LYS A 1 135 ? 19.074 -5.046 -15.213 1.00 91.56 135 LYS A O 1
ATOM 1046 N N . ASP A 1 136 ? 21.283 -5.030 -15.693 1.00 92.69 136 ASP A N 1
ATOM 1047 C CA . ASP A 1 136 ? 21.665 -4.236 -14.530 1.00 92.69 136 ASP A CA 1
ATOM 1048 C C . ASP A 1 136 ? 21.230 -2.778 -14.713 1.00 92.69 136 ASP A C 1
ATOM 1050 O O . ASP A 1 136 ? 21.261 -2.229 -15.822 1.00 92.69 136 ASP A O 1
ATOM 1054 N N . LEU A 1 137 ? 20.837 -2.146 -13.608 1.00 95.69 137 LEU A N 1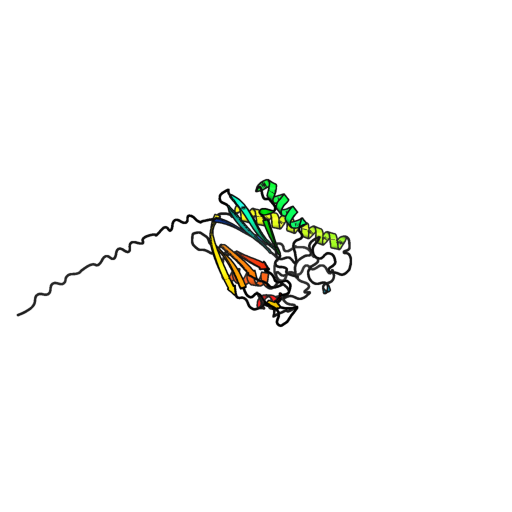
ATOM 1055 C CA . LEU A 1 137 ? 20.643 -0.703 -13.570 1.00 95.69 137 LEU A CA 1
ATOM 1056 C C . LEU A 1 137 ? 22.005 -0.005 -13.613 1.00 95.69 137 LEU A C 1
ATOM 1058 O O . LEU A 1 137 ? 22.955 -0.388 -12.929 1.00 95.69 137 LEU A O 1
ATOM 1062 N N . SER A 1 138 ? 22.090 1.061 -14.398 1.00 96.56 138 SER A N 1
ATOM 1063 C CA . SER A 1 138 ? 23.193 2.014 -14.327 1.00 96.56 138 SER A CA 1
ATOM 1064 C C . SER A 1 138 ? 23.247 2.693 -12.953 1.00 96.56 138 SER A C 1
ATOM 1066 O O . SER A 1 138 ? 22.266 2.731 -12.209 1.00 96.56 138 SER A O 1
ATOM 1068 N N . HIS A 1 139 ? 24.387 3.304 -12.626 1.00 97.19 139 HIS A N 1
ATOM 1069 C CA . HIS A 1 139 ? 24.558 4.017 -11.356 1.00 97.19 139 HIS A CA 1
ATOM 1070 C C . HIS A 1 139 ? 23.529 5.143 -11.159 1.00 97.19 139 HIS A C 1
ATOM 1072 O O . HIS A 1 139 ? 23.047 5.344 -10.048 1.00 97.19 139 HIS A O 1
ATOM 1078 N N . SER A 1 140 ? 23.166 5.866 -12.225 1.00 97.44 140 SER A N 1
ATOM 1079 C CA . SER A 1 140 ? 22.165 6.935 -12.151 1.00 97.44 140 SER A CA 1
ATOM 1080 C C . SER A 1 140 ? 20.747 6.396 -11.981 1.00 97.44 140 SER A C 1
ATOM 1082 O O . SER A 1 140 ? 19.979 6.964 -11.212 1.00 97.44 140 SER A O 1
ATOM 1084 N N . GLU A 1 141 ? 20.404 5.292 -12.651 1.00 97.50 141 GLU A N 1
ATOM 1085 C CA . GLU A 1 141 ? 19.121 4.605 -12.455 1.00 97.50 141 GLU A CA 1
ATOM 1086 C C . GLU A 1 141 ? 18.995 4.092 -11.011 1.00 97.50 141 GLU A C 1
ATOM 1088 O O . GLU A 1 141 ? 17.993 4.362 -10.351 1.00 97.50 141 GLU A O 1
ATOM 1093 N N . GLN A 1 142 ? 20.034 3.439 -10.478 1.00 98.06 142 GLN A N 1
ATOM 1094 C CA . GLN A 1 142 ? 20.043 2.954 -9.096 1.00 98.06 142 GLN A CA 1
ATOM 1095 C C . GLN A 1 142 ? 19.938 4.101 -8.080 1.00 98.06 142 GLN A C 1
ATOM 1097 O O . GLN A 1 142 ? 19.183 3.991 -7.119 1.00 98.06 142 GLN A O 1
ATOM 1102 N N . ALA A 1 143 ? 20.607 5.234 -8.316 1.00 98.44 143 ALA A N 1
ATOM 1103 C CA . ALA A 1 143 ? 20.517 6.399 -7.434 1.00 98.44 143 ALA A CA 1
ATOM 1104 C C . ALA A 1 143 ? 19.085 6.964 -7.327 1.00 98.44 143 ALA A C 1
ATOM 1106 O O . ALA A 1 143 ? 18.686 7.428 -6.258 1.00 98.44 143 ALA A O 1
ATOM 1107 N N . VAL A 1 144 ? 18.290 6.905 -8.404 1.00 98.44 144 VAL A N 1
ATOM 1108 C CA . VAL A 1 144 ? 16.868 7.298 -8.380 1.00 98.44 144 VAL A CA 1
ATOM 1109 C C . VAL A 1 144 ? 16.045 6.327 -7.526 1.00 98.44 144 VAL A C 1
ATOM 1111 O O . VAL A 1 144 ? 15.218 6.764 -6.724 1.00 98.44 144 VAL A O 1
ATOM 1114 N N . VAL A 1 145 ? 16.298 5.021 -7.658 1.00 98.62 145 VAL A N 1
ATOM 1115 C CA . VAL A 1 145 ? 15.638 3.971 -6.861 1.00 98.62 145 VAL A CA 1
ATOM 1116 C C . VAL A 1 145 ? 15.991 4.101 -5.374 1.00 98.62 145 VAL A C 1
ATOM 1118 O O . VAL A 1 145 ? 15.108 4.028 -4.515 1.00 98.62 145 VAL A O 1
ATOM 1121 N N . ASP A 1 146 ? 17.261 4.353 -5.057 1.00 98.69 146 ASP A N 1
ATOM 1122 C CA . ASP A 1 146 ? 17.734 4.540 -3.683 1.00 98.69 146 ASP A CA 1
ATOM 1123 C C . ASP A 1 146 ? 17.135 5.799 -3.048 1.00 98.69 146 ASP A C 1
ATOM 1125 O O . ASP A 1 146 ? 16.682 5.750 -1.901 1.00 98.69 146 ASP A O 1
ATOM 1129 N N . ARG A 1 147 ? 17.058 6.908 -3.803 1.00 98.81 147 ARG A N 1
ATOM 1130 C CA . ARG A 1 147 ? 16.406 8.145 -3.351 1.00 98.81 147 ARG A CA 1
ATOM 1131 C C . ARG A 1 147 ? 14.952 7.886 -2.962 1.00 98.81 147 ARG A C 1
ATOM 1133 O O . ARG A 1 147 ? 14.568 8.197 -1.837 1.00 98.81 147 ARG A O 1
ATOM 1140 N N . TYR A 1 148 ? 14.168 7.267 -3.848 1.00 98.81 148 TYR A N 1
ATOM 1141 C CA . TYR A 1 148 ? 12.762 6.989 -3.551 1.00 98.81 148 TYR A CA 1
ATOM 1142 C C . TYR A 1 148 ? 12.592 6.000 -2.395 1.00 98.81 148 TYR A C 1
ATOM 1144 O O . TYR A 1 148 ? 11.701 6.161 -1.562 1.00 98.81 148 TYR A O 1
ATOM 1152 N N . THR A 1 149 ? 13.478 5.008 -2.286 1.00 98.88 149 THR A N 1
ATOM 1153 C CA . THR A 1 149 ? 13.483 4.073 -1.153 1.00 98.88 149 THR A CA 1
ATOM 1154 C C . THR A 1 149 ? 13.692 4.812 0.173 1.00 98.88 149 THR A C 1
ATOM 1156 O O . THR A 1 149 ? 12.970 4.550 1.137 1.00 98.88 149 THR A O 1
ATOM 1159 N N . GLY A 1 150 ? 14.629 5.765 0.223 1.00 98.81 150 GLY A N 1
ATOM 1160 C CA . GLY A 1 150 ? 14.855 6.625 1.387 1.00 98.81 150 GLY A CA 1
ATOM 1161 C C . GLY A 1 150 ? 13.649 7.506 1.727 1.00 98.81 150 GLY A C 1
ATOM 1162 O O . GLY A 1 150 ? 13.225 7.541 2.885 1.00 98.81 150 GLY A O 1
ATOM 1163 N N . ASP A 1 151 ? 13.057 8.157 0.722 1.00 98.81 151 ASP A N 1
ATOM 1164 C CA . ASP A 1 151 ? 11.857 8.987 0.887 1.00 98.81 151 ASP A CA 1
ATOM 1165 C C . ASP A 1 151 ? 10.681 8.161 1.428 1.00 98.81 151 ASP A C 1
ATOM 1167 O O . ASP A 1 151 ? 9.973 8.590 2.343 1.00 98.81 151 ASP A O 1
ATOM 1171 N N . LEU A 1 152 ? 10.484 6.947 0.904 1.00 98.88 152 LEU A N 1
ATOM 1172 C CA . LEU A 1 152 ? 9.414 6.062 1.346 1.00 98.88 152 LEU A CA 1
ATOM 1173 C C . LEU A 1 152 ? 9.625 5.600 2.792 1.00 98.88 152 LEU A C 1
ATOM 1175 O O . LEU A 1 152 ? 8.666 5.622 3.558 1.00 98.88 152 LEU A O 1
ATOM 1179 N N . ILE A 1 153 ? 10.852 5.246 3.198 1.00 98.81 153 ILE A N 1
ATOM 1180 C CA . ILE A 1 153 ? 11.163 4.918 4.603 1.00 98.81 153 ILE A CA 1
ATOM 1181 C C . ILE A 1 153 ? 10.723 6.060 5.524 1.00 98.81 153 ILE A C 1
ATOM 1183 O O . ILE A 1 153 ? 10.010 5.815 6.496 1.00 98.81 153 ILE A O 1
ATOM 1187 N N . GLN A 1 154 ? 11.099 7.301 5.202 1.00 98.75 154 GLN A N 1
ATOM 1188 C CA . GLN A 1 154 ? 10.731 8.466 6.010 1.00 98.75 154 GLN A CA 1
ATOM 1189 C C . GLN A 1 154 ? 9.213 8.658 6.063 1.00 98.75 154 GLN A C 1
ATOM 1191 O O . GLN A 1 154 ? 8.648 8.802 7.146 1.00 98.75 154 GLN A O 1
ATOM 1196 N N . LYS A 1 155 ? 8.530 8.601 4.913 1.00 98.88 155 LYS A N 1
ATOM 1197 C CA . LYS A 1 155 ? 7.069 8.755 4.848 1.00 98.88 155 LYS A CA 1
ATOM 1198 C C . LYS A 1 155 ? 6.333 7.651 5.612 1.00 98.88 155 LYS A C 1
ATOM 1200 O O . LYS A 1 155 ? 5.358 7.953 6.298 1.00 98.88 155 LYS A O 1
ATOM 1205 N N . LEU A 1 156 ? 6.802 6.400 5.553 1.00 98.88 156 LEU A N 1
ATOM 1206 C CA . LEU A 1 156 ? 6.213 5.297 6.319 1.00 98.88 156 LEU A CA 1
ATOM 1207 C C . LEU A 1 156 ? 6.439 5.453 7.830 1.00 98.88 156 LEU A C 1
ATOM 1209 O O . LEU A 1 156 ? 5.533 5.168 8.611 1.00 98.88 156 LEU A O 1
ATOM 1213 N N . THR A 1 157 ? 7.607 5.945 8.254 1.00 98.69 157 THR A N 1
ATOM 1214 C CA . THR A 1 157 ? 7.840 6.308 9.660 1.00 98.69 157 THR A CA 1
ATOM 1215 C C . THR A 1 157 ? 6.875 7.412 10.105 1.00 98.69 157 THR A C 1
ATOM 1217 O O . THR A 1 157 ? 6.218 7.257 11.132 1.00 98.69 157 THR A O 1
ATOM 1220 N N . ILE A 1 158 ? 6.727 8.483 9.317 1.00 98.81 158 ILE A N 1
ATOM 1221 C CA . ILE A 1 158 ? 5.849 9.618 9.644 1.00 98.81 158 ILE A CA 1
ATOM 1222 C C . ILE A 1 158 ? 4.386 9.177 9.756 1.00 98.81 158 ILE A C 1
ATOM 1224 O O . ILE A 1 158 ? 3.732 9.493 10.746 1.00 98.81 158 ILE A O 1
ATOM 1228 N N . VAL A 1 159 ? 3.858 8.432 8.779 1.00 98.88 159 VAL A N 1
ATOM 1229 C CA . VAL A 1 159 ? 2.443 8.022 8.806 1.00 98.88 159 VAL A CA 1
ATOM 1230 C C . VAL A 1 159 ? 2.150 7.056 9.954 1.00 98.88 159 VAL A C 1
ATOM 1232 O O . VAL A 1 159 ? 1.080 7.128 10.553 1.00 98.88 159 VAL A O 1
ATOM 1235 N N . ALA A 1 160 ? 3.108 6.201 10.324 1.00 98.75 160 ALA A N 1
ATOM 1236 C CA . ALA A 1 160 ? 2.985 5.357 11.507 1.00 98.75 160 ALA A CA 1
ATOM 1237 C C . ALA A 1 160 ? 2.924 6.198 12.792 1.00 98.75 160 ALA A C 1
ATOM 1239 O O . ALA A 1 160 ? 2.037 5.985 13.615 1.00 98.75 160 ALA A O 1
ATOM 1240 N N . GLN A 1 161 ? 3.811 7.188 12.944 1.00 98.44 161 GLN A N 1
ATOM 1241 C CA . GLN A 1 161 ? 3.798 8.109 14.087 1.00 98.44 161 GLN A CA 1
ATOM 1242 C C . GLN A 1 161 ? 2.488 8.898 14.166 1.00 98.44 161 GLN A C 1
ATOM 1244 O O . GLN A 1 161 ? 1.899 8.995 15.239 1.00 98.44 161 GLN A O 1
ATOM 1249 N N . GLN A 1 162 ? 2.001 9.412 13.036 1.00 98.75 162 GLN A N 1
ATOM 1250 C CA . GLN A 1 162 ? 0.731 10.134 12.963 1.00 98.75 162 GLN A CA 1
ATOM 1251 C C . GLN A 1 162 ? -0.450 9.244 13.359 1.00 98.75 162 GLN A C 1
ATOM 1253 O O . GLN A 1 162 ? -1.287 9.672 14.148 1.00 98.75 162 GLN A O 1
ATOM 1258 N N . ALA A 1 163 ? -0.493 7.992 12.890 1.00 98.75 163 ALA A N 1
ATOM 1259 C CA . ALA A 1 163 ? -1.534 7.051 13.294 1.00 98.75 163 ALA A CA 1
ATOM 1260 C C . ALA A 1 163 ? -1.462 6.737 14.797 1.00 98.75 163 ALA A C 1
ATOM 1262 O O . ALA A 1 163 ? -2.494 6.659 15.447 1.00 98.75 163 ALA A O 1
ATOM 1263 N N . ILE A 1 164 ? -0.268 6.605 15.383 1.00 98.25 164 ILE A N 1
ATOM 1264 C CA . ILE A 1 164 ? -0.114 6.407 16.836 1.00 98.25 164 ILE A CA 1
ATOM 1265 C C . ILE A 1 164 ? -0.602 7.640 17.615 1.00 98.25 164 ILE A C 1
ATOM 1267 O O . ILE A 1 164 ? -1.275 7.498 18.634 1.00 98.25 164 ILE A O 1
ATOM 1271 N N . GLN A 1 165 ? -0.285 8.847 17.142 1.00 97.69 165 GLN A N 1
ATOM 1272 C CA . GLN A 1 165 ? -0.672 10.111 17.783 1.00 97.69 165 GLN A CA 1
ATOM 1273 C C . GLN A 1 165 ? -2.177 10.401 17.678 1.00 97.69 165 GLN A C 1
ATOM 1275 O O . GLN A 1 165 ? -2.743 10.993 18.591 1.00 97.69 165 GLN A O 1
ATOM 1280 N N . ASP A 1 166 ? -2.833 9.949 16.607 1.00 98.19 166 ASP A N 1
ATOM 1281 C CA . ASP A 1 166 ? -4.284 10.068 16.393 1.00 98.19 166 ASP A CA 1
ATOM 1282 C C . ASP A 1 166 ? -5.110 9.032 17.196 1.00 98.19 166 ASP A C 1
ATOM 1284 O O . ASP A 1 166 ? -6.338 8.952 17.072 1.00 98.19 166 ASP A O 1
ATOM 1288 N N . ALA A 1 167 ? -4.459 8.201 18.018 1.00 97.12 167 ALA A N 1
ATOM 1289 C CA . ALA A 1 167 ? -5.132 7.156 18.778 1.00 97.12 167 ALA A CA 1
ATOM 1290 C C . ALA A 1 167 ? -6.155 7.727 19.769 1.00 97.12 167 ALA A C 1
ATOM 1292 O O . ALA A 1 167 ? -5.818 8.413 20.735 1.00 97.12 167 ALA A O 1
ATOM 1293 N N . GLN A 1 168 ? -7.416 7.373 19.540 1.00 96.06 168 GLN A N 1
ATOM 1294 C CA . GLN A 1 168 ? -8.572 7.812 20.315 1.00 96.06 168 GLN A CA 1
ATOM 1295 C C . GLN A 1 168 ? -9.567 6.650 20.483 1.00 96.06 168 GLN A C 1
ATOM 1297 O O . GLN A 1 168 ? -9.465 5.663 19.742 1.00 96.06 168 GLN A O 1
ATOM 1302 N N . PRO A 1 169 ? -10.518 6.721 21.438 1.00 95.62 169 PRO A N 1
ATOM 1303 C CA . PRO A 1 169 ? -11.510 5.667 21.633 1.00 95.62 169 PRO A CA 1
ATOM 1304 C C . PRO A 1 169 ? -12.237 5.314 20.329 1.00 95.62 169 PRO A C 1
ATOM 1306 O O . PRO A 1 169 ? -12.688 6.199 19.601 1.00 95.62 169 PRO A O 1
ATOM 1309 N N . ALA A 1 170 ? -12.352 4.022 20.031 1.00 96.00 170 ALA A N 1
ATOM 1310 C CA . ALA A 1 170 ? -13.000 3.531 18.825 1.00 96.00 170 ALA A CA 1
ATOM 1311 C C . ALA A 1 170 ? -13.699 2.181 19.041 1.00 96.00 170 ALA A C 1
ATOM 1313 O O . ALA A 1 170 ? -13.339 1.389 19.918 1.00 96.00 170 ALA A O 1
ATOM 1314 N N . LEU A 1 171 ? -14.685 1.919 18.184 1.00 95.31 171 LEU A N 1
ATOM 1315 C CA . LEU A 1 171 ? -15.372 0.640 18.043 1.00 95.31 171 LEU A CA 1
ATOM 1316 C C . LEU A 1 171 ? -14.906 -0.033 16.752 1.00 95.31 171 LEU A C 1
ATOM 1318 O O . LEU A 1 171 ? -14.889 0.602 15.696 1.00 95.31 171 LEU A O 1
ATOM 1322 N N . LEU A 1 172 ? -14.557 -1.314 16.836 1.00 94.69 172 LEU A N 1
ATOM 1323 C CA . LEU A 1 172 ? -14.186 -2.123 15.678 1.00 94.69 172 LEU A CA 1
ATOM 1324 C C . LEU A 1 172 ? -15.347 -3.030 15.281 1.00 94.69 172 LEU A C 1
ATOM 1326 O O . LEU A 1 172 ? -15.900 -3.746 16.115 1.00 94.69 172 LEU A O 1
ATOM 1330 N N . GLU A 1 173 ? -15.683 -3.019 13.998 1.00 95.38 173 GLU A N 1
ATOM 1331 C CA . GLU A 1 173 ? -16.639 -3.938 13.383 1.00 95.38 173 GLU A CA 1
ATOM 1332 C C . GLU A 1 173 ? -15.951 -4.689 12.255 1.00 95.38 173 GLU A C 1
ATOM 1334 O O . GLU A 1 173 ? -15.167 -4.101 11.513 1.00 95.38 173 GLU A O 1
ATOM 1339 N N . TRP A 1 174 ? -16.258 -5.972 12.101 1.00 97.00 174 TRP A N 1
ATOM 1340 C CA . TRP A 1 174 ? -15.735 -6.770 11.002 1.00 97.00 174 TRP A CA 1
ATOM 1341 C C . TRP A 1 174 ? -16.862 -7.518 10.298 1.00 97.00 174 TRP A C 1
ATOM 1343 O O . TRP A 1 174 ? -17.898 -7.820 10.893 1.00 97.00 174 TRP A O 1
ATOM 1353 N N . GLY A 1 175 ? -16.648 -7.812 9.023 1.00 97.88 175 GLY A N 1
ATOM 1354 C CA . GLY A 1 175 ? -17.552 -8.606 8.206 1.00 97.88 175 GLY A CA 1
ATOM 1355 C C . GLY A 1 175 ? -16.848 -9.118 6.958 1.00 97.88 175 GLY A C 1
ATOM 1356 O O . GLY A 1 175 ? -15.698 -8.770 6.692 1.00 97.88 175 GLY A O 1
ATOM 1357 N N . ILE A 1 176 ? -17.543 -9.956 6.197 1.00 98.25 176 ILE A N 1
ATOM 1358 C CA . ILE A 1 176 ? -17.061 -10.481 4.920 1.00 98.25 176 ILE A CA 1
ATOM 1359 C C . ILE A 1 176 ? -18.111 -10.133 3.869 1.00 98.25 176 ILE A C 1
ATOM 1361 O O . ILE A 1 176 ? -19.265 -10.545 3.978 1.00 98.25 176 ILE A O 1
ATOM 1365 N N . GLY A 1 177 ? -17.716 -9.316 2.896 1.00 97.19 177 GLY A N 1
ATOM 1366 C CA . GLY A 1 177 ? -18.477 -9.055 1.681 1.00 97.19 177 GLY A CA 1
ATOM 1367 C C . GLY A 1 177 ? -18.045 -9.979 0.544 1.00 97.19 177 GLY A C 1
ATOM 1368 O O . GLY A 1 177 ? -17.324 -10.955 0.748 1.00 97.19 177 GLY A O 1
ATOM 1369 N N . THR A 1 178 ? -18.445 -9.641 -0.679 1.00 97.31 178 THR A N 1
ATOM 1370 C CA . THR A 1 178 ? -18.077 -10.411 -1.871 1.00 97.31 178 THR A CA 1
ATOM 1371 C C . THR A 1 178 ? -17.718 -9.479 -3.021 1.00 97.31 178 THR A C 1
ATOM 1373 O O . THR A 1 178 ? -18.484 -8.571 -3.339 1.00 97.31 178 THR A O 1
ATOM 1376 N N . ALA A 1 179 ? -16.593 -9.738 -3.687 1.00 96.31 179 ALA A N 1
ATOM 1377 C CA . ALA A 1 179 ? -16.219 -9.102 -4.949 1.00 96.31 179 ALA A CA 1
ATOM 1378 C C . ALA A 1 179 ? -15.824 -10.172 -5.970 1.00 96.31 179 ALA A C 1
ATOM 1380 O O . ALA A 1 179 ? -15.136 -11.138 -5.648 1.00 96.31 179 ALA A O 1
ATOM 1381 N N . THR A 1 180 ? -16.257 -10.021 -7.224 1.00 96.00 180 THR A N 1
ATOM 1382 C CA . THR A 1 180 ? -16.179 -11.105 -8.223 1.00 96.00 180 THR A CA 1
ATOM 1383 C C . THR A 1 180 ? -15.303 -10.781 -9.429 1.00 96.00 180 THR A C 1
ATOM 1385 O O . THR A 1 180 ? -15.341 -11.505 -10.427 1.00 96.00 180 THR A O 1
ATOM 1388 N N . PHE A 1 181 ? -14.506 -9.711 -9.377 1.00 95.75 181 PHE A N 1
ATOM 1389 C CA . PHE A 1 181 ? -13.697 -9.288 -10.521 1.00 95.75 181 PHE A CA 1
ATOM 1390 C C . PHE A 1 181 ? -12.361 -10.032 -10.643 1.00 95.75 181 PHE A C 1
ATOM 1392 O O . PHE A 1 181 ? -11.763 -9.998 -11.715 1.00 95.75 181 PHE A O 1
ATOM 1399 N N . ALA A 1 182 ? -11.903 -10.746 -9.613 1.00 96.25 182 ALA A N 1
ATOM 1400 C CA . ALA A 1 182 ? -10.749 -11.632 -9.720 1.00 96.25 182 ALA A CA 1
ATOM 1401 C C . ALA A 1 182 ? -11.030 -12.832 -10.648 1.00 96.25 182 ALA A C 1
ATOM 1403 O O . ALA A 1 182 ? -12.153 -13.347 -10.740 1.00 96.25 182 ALA A O 1
ATOM 1404 N N . LYS A 1 183 ? -9.991 -13.292 -11.350 1.00 95.31 183 LYS A N 1
ATOM 1405 C CA . LYS A 1 183 ? -9.971 -14.549 -12.106 1.00 95.31 183 LYS A CA 1
ATOM 1406 C C . LYS A 1 183 ? -8.618 -15.239 -11.980 1.00 95.31 183 LYS A C 1
ATOM 1408 O O . LYS A 1 183 ? -7.571 -14.593 -12.081 1.00 95.31 183 LYS A O 1
ATOM 1413 N N . ASN A 1 184 ? -8.639 -16.563 -11.877 1.00 96.50 184 ASN A N 1
ATOM 1414 C CA . ASN A 1 184 ? -7.418 -17.352 -11.878 1.00 96.50 184 ASN A CA 1
ATOM 1415 C C . ASN A 1 184 ? -6.731 -17.293 -13.259 1.00 96.50 184 ASN A C 1
ATOM 1417 O O . ASN A 1 184 ? -7.293 -17.674 -14.287 1.00 96.50 184 ASN A O 1
ATOM 1421 N N . ARG A 1 185 ? -5.497 -16.782 -13.295 1.00 94.69 185 ARG A N 1
ATOM 1422 C CA . ARG A 1 185 ? -4.689 -16.585 -14.512 1.00 94.69 185 ARG A CA 1
ATOM 1423 C C . ARG A 1 185 ? -3.834 -17.797 -14.882 1.00 94.69 185 ARG A C 1
ATOM 1425 O O . ARG A 1 185 ? -3.167 -17.773 -15.913 1.00 94.69 185 ARG A O 1
ATOM 1432 N N . ARG A 1 186 ? -3.773 -18.811 -14.013 1.00 93.56 186 ARG A N 1
ATOM 1433 C CA . ARG A 1 186 ? -2.956 -20.025 -14.188 1.00 93.56 186 ARG A CA 1
ATOM 1434 C C . ARG A 1 186 ? -3.798 -21.219 -14.618 1.00 93.56 186 ARG A C 1
ATOM 1436 O O . ARG A 1 186 ? -3.313 -22.041 -15.387 1.00 93.56 186 ARG A O 1
ATOM 1443 N N . ASN A 1 187 ? -5.042 -21.287 -14.156 1.00 90.75 187 ASN A N 1
ATOM 1444 C CA . ASN A 1 187 ? -6.023 -22.281 -14.558 1.00 90.75 187 ASN A CA 1
ATOM 1445 C C . ASN A 1 187 ? -7.401 -21.619 -14.654 1.00 90.75 187 ASN A C 1
ATOM 1447 O O . ASN A 1 187 ? -7.904 -21.127 -13.653 1.00 90.75 187 ASN A O 1
ATOM 1451 N N . ILE A 1 188 ? -8.032 -21.646 -15.829 1.00 85.69 188 ILE A N 1
ATOM 1452 C CA . ILE A 1 188 ? -9.336 -21.000 -16.048 1.00 85.69 188 ILE A CA 1
ATOM 1453 C C . ILE A 1 188 ? -10.460 -21.583 -15.178 1.00 85.69 188 ILE A C 1
ATOM 1455 O O . ILE A 1 188 ? -11.428 -20.887 -14.889 1.00 85.69 188 ILE A O 1
ATOM 1459 N N . THR A 1 189 ? -10.321 -22.836 -14.732 1.00 89.56 189 THR A N 1
ATOM 1460 C CA . THR A 1 189 ? -11.231 -23.490 -13.777 1.00 89.56 189 THR A CA 1
ATOM 1461 C C . THR A 1 189 ? -10.620 -23.603 -12.377 1.00 89.56 189 THR A C 1
ATOM 1463 O O . THR A 1 189 ? -11.100 -24.380 -11.554 1.00 89.56 189 THR A O 1
ATOM 1466 N N . GLY A 1 190 ? -9.503 -22.915 -12.131 1.00 90.88 190 GLY A N 1
ATOM 1467 C CA . GLY A 1 190 ? -8.848 -22.865 -10.830 1.00 90.88 190 GLY A CA 1
ATOM 1468 C C . GLY A 1 190 ? -9.669 -22.067 -9.815 1.00 90.88 190 GLY A C 1
ATOM 1469 O O . GLY A 1 190 ? -10.583 -21.335 -10.198 1.00 90.88 190 GLY A O 1
ATOM 1470 N N . PRO A 1 191 ? -9.350 -22.190 -8.518 1.00 94.81 191 PRO A N 1
ATOM 1471 C CA . PRO A 1 191 ? -10.066 -21.464 -7.484 1.00 94.81 191 PRO A CA 1
ATOM 1472 C C . PRO A 1 191 ? -9.849 -19.956 -7.633 1.00 94.81 191 PRO A C 1
ATOM 1474 O O . PRO A 1 191 ? -8.764 -19.494 -8.014 1.00 94.81 191 PRO A O 1
ATOM 1477 N N . THR A 1 192 ? -10.887 -19.208 -7.280 1.00 95.75 192 THR A N 1
ATOM 1478 C CA . THR A 1 192 ? -10.830 -17.771 -7.037 1.00 95.75 192 THR A CA 1
ATOM 1479 C C . THR A 1 192 ? -11.472 -17.507 -5.686 1.00 95.75 192 THR A C 1
ATOM 1481 O O . THR A 1 192 ? -12.542 -18.038 -5.393 1.00 95.75 192 THR A O 1
ATOM 1484 N N . ASP A 1 193 ? -10.791 -16.709 -4.873 1.00 95.62 193 ASP A N 1
ATOM 1485 C CA . ASP A 1 193 ? -11.302 -16.232 -3.598 1.00 95.62 193 ASP A CA 1
ATOM 1486 C C . ASP A 1 193 ? -12.098 -14.944 -3.839 1.00 95.62 193 ASP A C 1
ATOM 1488 O O . ASP A 1 193 ? -11.559 -13.948 -4.331 1.00 95.62 193 ASP A O 1
ATOM 1492 N N . TYR A 1 194 ? -13.403 -15.004 -3.577 1.00 96.38 194 TYR A N 1
ATOM 1493 C CA . TYR A 1 194 ? -14.314 -13.873 -3.738 1.00 96.38 194 TYR A CA 1
ATOM 1494 C C . TYR A 1 194 ? -14.614 -13.163 -2.421 1.00 96.38 194 TYR A C 1
ATOM 1496 O O . TYR A 1 194 ? -15.337 -12.161 -2.443 1.00 96.38 194 TYR A O 1
ATOM 1504 N N . ASP A 1 195 ? -14.075 -13.648 -1.303 1.00 97.75 195 ASP A N 1
ATOM 1505 C CA . ASP A 1 195 ? -14.307 -13.040 -0.006 1.00 97.75 195 ASP A CA 1
ATOM 1506 C C . ASP A 1 195 ? -13.652 -11.658 0.036 1.00 97.75 195 ASP A C 1
ATOM 1508 O O . ASP A 1 195 ? -12.502 -11.447 -0.361 1.00 97.75 195 ASP A O 1
ATOM 1512 N N . LEU A 1 196 ? -14.424 -10.693 0.526 1.00 97.81 196 LEU A N 1
ATOM 1513 C CA . LEU A 1 196 ? -13.998 -9.316 0.719 1.00 97.81 196 LEU A CA 1
ATOM 1514 C C . LEU A 1 196 ? -14.045 -9.010 2.222 1.00 97.81 196 LEU A C 1
ATOM 1516 O O . LEU A 1 196 ? -15.029 -8.430 2.689 1.00 97.81 196 LEU A O 1
ATOM 1520 N N . PRO A 1 197 ? -13.063 -9.459 3.025 1.00 98.06 197 PRO A N 1
ATOM 1521 C CA . PRO A 1 197 ? -13.012 -9.133 4.443 1.00 98.06 197 PRO A CA 1
ATOM 1522 C C . PRO A 1 197 ? -12.888 -7.621 4.644 1.00 98.06 197 PRO A C 1
ATOM 1524 O O . PRO A 1 197 ? -12.062 -6.953 4.019 1.00 98.06 197 PRO A O 1
ATOM 1527 N N . ILE A 1 198 ? -13.707 -7.090 5.545 1.00 98.31 198 ILE A N 1
ATOM 1528 C CA . ILE A 1 198 ? -13.787 -5.667 5.861 1.00 98.31 198 ILE A CA 1
ATOM 1529 C C . ILE A 1 198 ? -13.638 -5.499 7.369 1.00 98.31 198 ILE A C 1
ATOM 1531 O O . ILE A 1 198 ? -14.322 -6.164 8.147 1.00 98.31 198 ILE A O 1
ATOM 1535 N N . LEU A 1 199 ? -12.780 -4.568 7.778 1.00 98.19 199 LEU A N 1
ATOM 1536 C CA . LEU A 1 199 ? -12.695 -4.060 9.143 1.00 98.19 199 LEU A CA 1
ATOM 1537 C C . LEU A 1 199 ? -13.020 -2.566 9.122 1.00 98.19 199 LEU A C 1
ATOM 1539 O O . LEU A 1 199 ? -12.378 -1.791 8.416 1.00 98.19 199 LEU A O 1
ATOM 1543 N N . ARG A 1 200 ? -13.999 -2.150 9.918 1.00 97.88 200 ARG A N 1
ATOM 1544 C CA . ARG A 1 200 ? -14.429 -0.760 10.059 1.00 97.88 200 ARG A CA 1
ATOM 1545 C C . ARG A 1 200 ? -14.078 -0.244 11.448 1.00 97.88 200 ARG A C 1
ATOM 1547 O O . ARG A 1 200 ? -14.430 -0.853 12.456 1.00 97.88 200 ARG A O 1
ATOM 1554 N N . VAL A 1 201 ? -13.432 0.915 11.486 1.00 97.81 201 VAL A N 1
ATOM 1555 C CA . VAL A 1 201 ? -13.143 1.688 12.696 1.00 97.81 201 VAL A CA 1
ATOM 1556 C C . VAL A 1 201 ? -14.195 2.783 12.823 1.00 97.81 201 VAL A C 1
ATOM 1558 O O . VAL A 1 201 ? -14.309 3.636 11.937 1.00 97.81 201 VAL A O 1
ATOM 1561 N N . LYS A 1 202 ? -14.953 2.794 13.920 1.00 96.69 202 LYS A N 1
ATOM 1562 C CA . LYS A 1 202 ? -15.945 3.833 14.225 1.00 96.69 202 LYS A CA 1
ATOM 1563 C C . LYS A 1 202 ? -15.548 4.650 15.446 1.00 96.69 202 LYS A C 1
ATOM 1565 O O . LYS A 1 202 ? -14.963 4.113 16.383 1.00 96.69 202 LYS A O 1
ATOM 1570 N N . SER A 1 203 ? -15.915 5.927 15.462 1.00 94.56 203 SER A N 1
ATOM 1571 C CA . SER A 1 203 ? -15.913 6.718 16.693 1.00 94.56 203 SER A CA 1
ATOM 1572 C C . SER A 1 203 ? -16.993 6.215 17.670 1.00 94.56 203 SER A C 1
ATOM 1574 O O . SER A 1 203 ? -17.900 5.483 17.248 1.00 94.56 203 SER A O 1
ATOM 1576 N N . PRO A 1 204 ? -16.942 6.599 18.959 1.00 92.81 204 PRO A N 1
ATOM 1577 C CA . PRO A 1 204 ? -17.991 6.270 19.929 1.00 92.81 204 PRO A CA 1
ATOM 1578 C C . PRO A 1 204 ? -19.379 6.782 19.513 1.00 92.81 204 PRO A C 1
ATOM 1580 O O . PRO A 1 204 ? -20.390 6.160 19.823 1.00 92.81 204 PRO A O 1
ATOM 1583 N N . GLU A 1 205 ? -19.431 7.864 18.733 1.00 92.44 205 GLU A N 1
ATOM 1584 C CA . GLU A 1 205 ? -20.653 8.455 18.170 1.00 92.44 205 GLU A CA 1
ATOM 1585 C C . GLU A 1 205 ? -21.157 7.706 16.921 1.00 92.44 205 GLU A C 1
ATOM 1587 O O . GLU A 1 205 ? -22.160 8.087 16.321 1.00 92.44 205 GLU A O 1
ATOM 1592 N N . GLY A 1 206 ? -20.463 6.643 16.499 1.00 91.88 206 GLY A N 1
ATOM 1593 C CA . GLY A 1 206 ? -20.857 5.777 15.387 1.00 91.88 206 GLY A CA 1
ATOM 1594 C C . GLY A 1 206 ? -20.364 6.214 14.004 1.00 91.88 206 GLY A C 1
ATOM 1595 O O . GLY A 1 206 ? -20.667 5.536 13.020 1.00 91.88 206 GLY A O 1
ATOM 1596 N N . LYS A 1 207 ? -19.578 7.295 13.893 1.00 94.94 207 LYS A N 1
ATOM 1597 C CA . LYS A 1 207 ? -19.028 7.764 12.609 1.00 94.94 207 LYS A CA 1
ATOM 1598 C C . LYS A 1 207 ? -17.888 6.857 12.132 1.00 94.94 207 LYS A C 1
ATOM 1600 O O . LYS A 1 207 ? -16.982 6.567 12.908 1.00 94.94 207 LYS A O 1
ATOM 1605 N N . SER A 1 208 ? -17.878 6.463 10.853 1.00 97.12 208 SER A N 1
ATOM 1606 C CA . SER A 1 208 ? -16.719 5.776 10.253 1.00 97.12 208 SER A CA 1
ATOM 1607 C C . SER A 1 20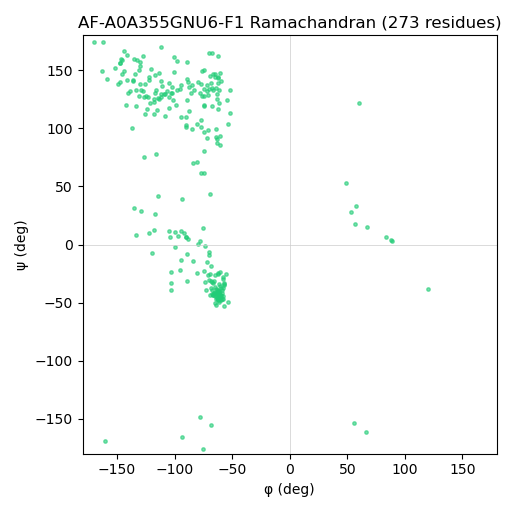8 ? -15.494 6.686 10.255 1.00 97.12 208 SER A C 1
ATOM 1609 O O . SER A 1 208 ? -15.547 7.783 9.703 1.00 97.12 208 SER A O 1
ATOM 1611 N N . ARG A 1 209 ? -14.389 6.215 10.832 1.00 97.88 209 ARG A N 1
ATOM 1612 C CA . ARG A 1 209 ? -13.078 6.874 10.771 1.00 97.88 209 ARG A CA 1
ATOM 1613 C C . ARG A 1 209 ? -12.141 6.190 9.791 1.00 97.88 209 ARG A C 1
ATOM 1615 O O . ARG A 1 209 ? -11.421 6.880 9.077 1.00 97.88 209 ARG A O 1
ATOM 1622 N N . ALA A 1 210 ? -12.168 4.861 9.737 1.00 98.56 210 ALA A N 1
ATOM 1623 C CA . ALA A 1 210 ? -11.435 4.121 8.724 1.00 98.56 210 ALA A CA 1
ATOM 1624 C C . ALA A 1 210 ? -12.124 2.825 8.304 1.00 98.56 210 ALA A C 1
ATOM 1626 O O . ALA A 1 210 ? -12.896 2.239 9.068 1.00 98.56 210 ALA A O 1
ATOM 1627 N N . ILE A 1 211 ? -11.803 2.375 7.095 1.00 98.44 211 ILE A N 1
ATOM 1628 C CA . ILE A 1 211 ? -12.173 1.074 6.550 1.00 98.44 211 ILE A CA 1
ATOM 1629 C C . ILE A 1 211 ? -10.924 0.419 5.966 1.00 98.44 211 ILE A C 1
ATOM 1631 O O . ILE A 1 211 ? -10.228 1.000 5.139 1.00 98.44 211 ILE A O 1
ATOM 1635 N N . LEU A 1 212 ? -10.661 -0.809 6.390 1.00 98.62 212 LEU A N 1
ATOM 1636 C CA . LEU A 1 212 ? -9.681 -1.704 5.798 1.00 98.62 212 LEU A CA 1
ATOM 1637 C C . LEU A 1 212 ? -10.429 -2.771 5.001 1.00 98.62 212 LEU A C 1
ATOM 1639 O O . LEU A 1 212 ? -11.289 -3.455 5.554 1.00 98.62 212 LEU A O 1
ATOM 1643 N N . VAL A 1 213 ? -10.067 -2.928 3.733 1.00 98.19 213 VAL A N 1
ATOM 1644 C CA . VAL A 1 213 ? -10.607 -3.954 2.836 1.00 98.19 213 VAL A CA 1
ATOM 1645 C C . VAL A 1 213 ? -9.488 -4.905 2.423 1.00 98.19 213 VAL A C 1
ATOM 1647 O O . VAL A 1 213 ? -8.407 -4.464 2.036 1.00 98.19 213 VAL A O 1
ATOM 1650 N N . GLY A 1 214 ? -9.733 -6.209 2.496 1.00 98.12 214 GLY A N 1
ATOM 1651 C CA . GLY A 1 214 ? -8.863 -7.228 1.913 1.00 98.12 214 GLY A CA 1
ATOM 1652 C C . GLY A 1 214 ? -9.467 -7.802 0.636 1.00 98.12 214 GLY A C 1
ATOM 1653 O O . GLY A 1 214 ? -10.664 -8.063 0.611 1.00 98.12 214 GLY A O 1
ATOM 1654 N N . TYR A 1 215 ? -8.664 -8.033 -0.406 1.00 98.25 215 TYR A N 1
ATOM 1655 C CA . TYR A 1 215 ? -9.123 -8.779 -1.587 1.00 98.25 215 TYR A CA 1
ATOM 1656 C C . TYR A 1 215 ? -7.998 -9.565 -2.267 1.00 98.25 215 TYR A C 1
ATOM 1658 O O . TYR A 1 215 ? -6.877 -9.073 -2.427 1.00 98.25 215 TYR A O 1
ATOM 1666 N N . ALA A 1 216 ? -8.282 -10.800 -2.683 1.00 97.62 216 ALA A N 1
ATOM 1667 C CA . ALA A 1 216 ? -7.322 -11.688 -3.337 1.00 97.62 216 ALA A CA 1
ATOM 1668 C C . ALA A 1 216 ? -7.234 -11.401 -4.850 1.00 97.62 216 ALA A C 1
ATOM 1670 O O . ALA A 1 216 ? -7.658 -12.191 -5.690 1.00 97.62 216 ALA A O 1
ATOM 1671 N N . CYS A 1 217 ? -6.652 -10.257 -5.216 1.00 97.75 217 CYS A N 1
ATOM 1672 C CA . CYS A 1 217 ? -6.425 -9.897 -6.614 1.00 97.75 217 CYS A CA 1
ATOM 1673 C C . CYS A 1 217 ? -5.150 -9.073 -6.789 1.00 97.75 217 CYS A C 1
ATOM 1675 O O . CYS A 1 217 ? -4.849 -8.181 -6.006 1.00 97.75 217 CYS A O 1
ATOM 1677 N N . HIS A 1 218 ? -4.398 -9.347 -7.845 1.00 96.31 218 HIS A N 1
ATOM 1678 C CA . HIS A 1 218 ? -3.237 -8.556 -8.231 1.00 96.31 218 HIS A CA 1
ATOM 1679 C C . HIS A 1 218 ? -3.672 -7.165 -8.728 1.00 96.31 218 HIS A C 1
ATOM 1681 O O . HIS A 1 218 ? -4.625 -7.061 -9.504 1.00 96.31 218 HIS A O 1
ATOM 1687 N N . CYS A 1 219 ? -2.958 -6.098 -8.369 1.00 97.25 219 CYS A N 1
ATOM 1688 C CA . CYS A 1 219 ? -3.149 -4.755 -8.939 1.00 97.25 219 CYS A CA 1
ATOM 1689 C C . CYS A 1 219 ? -2.449 -4.634 -10.302 1.00 97.25 219 CYS A C 1
ATOM 1691 O O . CYS A 1 219 ? -1.392 -4.021 -10.442 1.00 97.25 219 CYS A O 1
ATOM 1693 N N . THR A 1 220 ? -3.027 -5.323 -11.291 1.00 96.50 220 THR A N 1
ATOM 1694 C CA . THR A 1 220 ? -2.551 -5.399 -12.688 1.00 96.50 220 THR A CA 1
ATOM 1695 C C . THR A 1 220 ? -3.668 -5.097 -13.685 1.00 96.50 220 THR A C 1
ATOM 1697 O O . THR A 1 220 ? -3.673 -5.634 -14.802 1.00 96.50 220 THR A O 1
ATOM 1700 N N . THR A 1 221 ? -4.646 -4.275 -13.290 1.00 96.62 221 THR A N 1
ATOM 1701 C CA . THR A 1 221 ? -5.661 -3.781 -14.230 1.00 96.62 221 THR A CA 1
ATOM 1702 C C . THR A 1 221 ? -4.975 -3.001 -15.334 1.00 96.62 221 THR A C 1
ATOM 1704 O O . THR A 1 221 ? -5.241 -3.245 -16.510 1.00 96.62 221 THR A O 1
ATOM 1707 N N . LEU A 1 222 ? -4.043 -2.137 -14.935 1.00 94.06 222 LEU A N 1
ATOM 1708 C CA . LEU A 1 222 ? -3.180 -1.375 -15.813 1.00 94.06 222 LEU A CA 1
ATOM 1709 C C . LEU A 1 222 ? -2.053 -2.278 -16.322 1.00 94.06 222 LEU A C 1
ATOM 1711 O O . LEU A 1 222 ? -1.398 -2.993 -15.554 1.00 94.06 222 LEU A O 1
ATOM 1715 N N . GLY A 1 223 ? -1.841 -2.272 -17.637 1.00 90.50 223 GLY A N 1
ATOM 1716 C CA . GLY A 1 223 ? -0.679 -2.891 -18.274 1.00 90.50 223 GLY A CA 1
ATOM 1717 C C . GLY A 1 223 ? 0.634 -2.165 -17.947 1.00 90.50 223 GLY A C 1
ATOM 1718 O O . GLY A 1 223 ? 0.758 -1.468 -16.942 1.00 90.50 223 GLY A O 1
ATOM 1719 N N . GLY A 1 224 ? 1.631 -2.295 -18.825 1.00 90.88 224 GLY A N 1
ATOM 1720 C CA . GLY A 1 224 ? 2.922 -1.597 -18.723 1.00 90.88 224 GLY A CA 1
ATOM 1721 C C . GLY A 1 224 ? 2.837 -0.085 -18.963 1.00 90.88 224 GLY A C 1
ATOM 1722 O O . GLY A 1 224 ? 3.667 0.453 -19.683 1.00 90.88 224 GLY A O 1
ATOM 1723 N N . VAL A 1 225 ? 1.836 0.585 -18.389 1.00 94.56 225 VAL A N 1
ATOM 1724 C CA . VAL A 1 225 ? 1.545 2.008 -18.574 1.00 94.56 225 VAL A CA 1
ATOM 1725 C C . VAL A 1 225 ? 2.711 2.894 -18.110 1.00 94.56 225 VAL A C 1
ATOM 1727 O O . VAL A 1 225 ? 3.410 2.514 -17.158 1.00 94.56 225 VAL A O 1
ATOM 1730 N N . PRO A 1 226 ? 2.929 4.058 -18.752 1.00 95.81 226 PRO A N 1
ATOM 1731 C CA . PRO A 1 226 ? 4.002 4.994 -18.424 1.00 95.81 226 PRO A CA 1
ATOM 1732 C C . PRO A 1 226 ? 3.544 6.084 -17.436 1.00 95.81 226 PRO A C 1
ATOM 1734 O O . PRO A 1 226 ? 3.911 7.244 -17.582 1.00 95.81 226 PRO A O 1
ATOM 1737 N N . PHE A 1 227 ? 2.725 5.738 -16.441 1.00 97.56 227 PHE A N 1
ATOM 1738 C CA . PHE A 1 227 ? 2.247 6.677 -15.423 1.00 97.56 227 PHE A CA 1
ATOM 1739 C C . PHE A 1 227 ? 2.063 5.999 -14.064 1.00 97.56 227 PHE A C 1
ATOM 1741 O O . PHE A 1 227 ? 1.939 4.777 -13.975 1.00 97.56 227 PHE A O 1
ATOM 1748 N N . MET A 1 228 ? 2.053 6.806 -13.005 1.00 98.62 228 MET A N 1
ATOM 1749 C CA . MET A 1 228 ? 1.818 6.358 -11.636 1.00 98.62 228 MET A CA 1
ATOM 1750 C C . MET A 1 228 ? 0.325 6.263 -11.312 1.00 98.62 228 MET A C 1
ATOM 1752 O O . MET A 1 228 ? -0.449 7.154 -11.673 1.00 98.62 228 MET A O 1
ATOM 1756 N N . SER A 1 229 ? -0.058 5.179 -10.633 1.00 98.62 229 SER A N 1
ATOM 1757 C CA . SER A 1 229 ? -1.429 4.910 -10.199 1.00 98.62 229 SER A CA 1
ATOM 1758 C C . SER A 1 229 ? -1.495 3.826 -9.114 1.00 98.62 229 SER A C 1
ATOM 1760 O O . SER A 1 229 ? -0.699 2.880 -9.096 1.00 98.62 229 SER A O 1
ATOM 1762 N N . GLY A 1 230 ? -2.488 3.925 -8.228 1.00 98.06 230 GLY A N 1
ATOM 1763 C CA . GLY A 1 230 ? -2.816 2.887 -7.251 1.00 98.06 230 GLY A CA 1
ATOM 1764 C C . GLY A 1 230 ? -3.501 1.654 -7.862 1.00 98.06 230 GLY A C 1
ATOM 1765 O O . GLY A 1 230 ? -3.771 0.701 -7.130 1.00 98.06 230 GLY A O 1
ATOM 1766 N N . ASP A 1 231 ? -3.747 1.646 -9.182 1.00 98.50 231 ASP A N 1
ATOM 1767 C CA . ASP A 1 231 ? -4.532 0.631 -9.908 1.00 98.50 231 ASP A CA 1
ATOM 1768 C C . ASP A 1 231 ? -5.949 0.504 -9.302 1.00 98.50 231 ASP A C 1
ATOM 1770 O O . ASP A 1 231 ? -6.465 1.459 -8.718 1.00 98.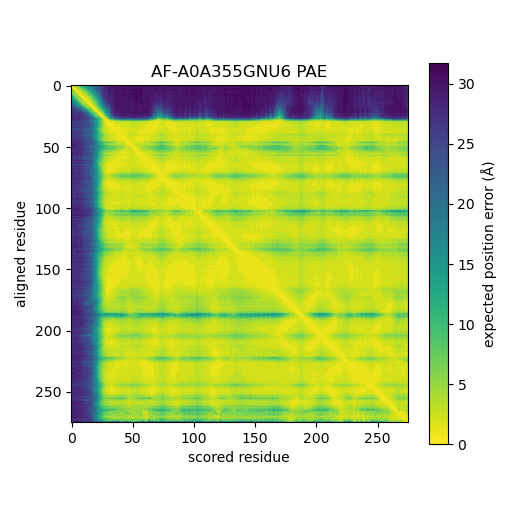50 231 ASP A O 1
ATOM 1774 N N . TRP A 1 232 ? -6.611 -0.650 -9.431 1.00 98.00 232 TRP A N 1
ATOM 1775 C CA . TRP A 1 232 ? -7.963 -0.846 -8.900 1.00 98.00 232 TRP A CA 1
ATOM 1776 C C . TRP A 1 232 ? -8.041 -0.590 -7.391 1.00 98.00 232 TRP A C 1
ATOM 1778 O O . TRP A 1 232 ? -9.052 -0.089 -6.918 1.00 98.00 232 TRP A O 1
ATOM 1788 N N . ALA A 1 233 ? -6.980 -0.882 -6.628 1.00 98.31 233 ALA A N 1
ATOM 1789 C CA . ALA A 1 233 ? -6.975 -0.666 -5.182 1.00 98.31 233 ALA A CA 1
ATOM 1790 C C . ALA A 1 233 ? -7.022 0.825 -4.826 1.00 98.31 233 ALA A C 1
ATOM 1792 O O . ALA A 1 233 ? -7.719 1.205 -3.888 1.00 98.31 233 ALA A O 1
ATOM 1793 N N . GLY A 1 234 ? -6.310 1.667 -5.581 1.00 98.38 234 GLY A N 1
ATOM 1794 C CA . GLY A 1 234 ? -6.377 3.119 -5.424 1.00 98.38 234 GLY A CA 1
ATOM 1795 C C . GLY A 1 234 ? -7.750 3.669 -5.809 1.00 98.38 234 GLY A C 1
ATOM 1796 O O . GLY A 1 234 ? -8.316 4.467 -5.065 1.00 98.38 234 GLY A O 1
ATOM 1797 N N . CYS A 1 235 ? -8.324 3.196 -6.922 1.00 98.25 235 CYS A N 1
ATOM 1798 C CA . CYS A 1 235 ? -9.693 3.544 -7.323 1.00 98.25 235 CYS A CA 1
ATOM 1799 C C . CYS A 1 235 ? -10.729 3.141 -6.264 1.00 98.25 235 CYS A C 1
ATOM 1801 O O . CYS A 1 235 ? -11.521 3.982 -5.858 1.00 98.25 235 CYS A O 1
ATOM 1803 N N . ALA A 1 236 ? -10.662 1.915 -5.740 1.00 98.12 236 ALA A N 1
ATOM 1804 C CA . ALA A 1 236 ? -11.564 1.451 -4.688 1.00 98.12 236 ALA A CA 1
ATOM 1805 C C . ALA A 1 236 ? -11.483 2.315 -3.431 1.00 98.12 236 ALA A C 1
ATOM 1807 O O . ALA A 1 236 ? -12.496 2.618 -2.807 1.00 98.12 236 ALA A O 1
ATOM 1808 N N . VAL A 1 237 ? -10.278 2.752 -3.056 1.00 98.44 237 VAL A N 1
ATOM 1809 C CA . VAL A 1 237 ? -10.122 3.688 -1.942 1.00 98.44 237 VAL A CA 1
ATOM 1810 C C . VAL A 1 237 ? -10.795 5.028 -2.239 1.00 98.44 237 VAL A C 1
ATOM 1812 O O . VAL A 1 237 ? -11.502 5.525 -1.368 1.00 98.44 237 VAL A O 1
ATOM 1815 N N . GLU A 1 238 ? -10.604 5.609 -3.427 1.00 97.94 238 GLU A N 1
ATOM 1816 C CA . GLU A 1 238 ? -11.266 6.868 -3.804 1.00 97.94 238 GLU A CA 1
ATOM 1817 C C . GLU A 1 238 ? -12.792 6.761 -3.728 1.00 97.94 238 GLU A C 1
ATOM 1819 O O . GLU A 1 238 ? -13.421 7.628 -3.122 1.00 97.94 238 GLU A O 1
ATOM 1824 N N . GLU A 1 239 ? -13.376 5.695 -4.281 1.00 97.69 239 GLU A N 1
ATOM 1825 C CA . GLU A 1 239 ? -14.830 5.495 -4.286 1.00 97.69 239 GLU A CA 1
ATOM 1826 C C . GLU A 1 239 ? -15.372 5.267 -2.863 1.00 97.69 239 GLU A C 1
ATOM 1828 O O . GLU A 1 239 ? -16.336 5.913 -2.455 1.00 97.69 239 GLU A O 1
ATOM 1833 N N . ILE A 1 240 ? -14.703 4.448 -2.036 1.00 97.31 240 ILE A N 1
ATOM 1834 C CA . ILE A 1 240 ? -15.107 4.247 -0.631 1.00 97.31 240 ILE A CA 1
ATOM 1835 C C . ILE A 1 240 ? -15.017 5.558 0.168 1.00 97.31 240 ILE A C 1
ATOM 1837 O O . ILE A 1 240 ? -15.893 5.841 0.989 1.00 97.31 240 ILE A O 1
ATOM 1841 N N . GLU A 1 241 ? -13.959 6.356 -0.022 1.00 98.00 241 GLU A N 1
ATOM 1842 C CA . GLU A 1 241 ? -13.812 7.649 0.662 1.00 98.00 241 GLU A CA 1
ATOM 1843 C C . GLU A 1 241 ? -14.853 8.679 0.177 1.00 98.00 241 GLU A C 1
ATOM 1845 O O . GLU A 1 241 ? -15.299 9.510 0.976 1.00 98.00 241 GLU A O 1
ATOM 1850 N N . ALA A 1 242 ? -15.271 8.615 -1.093 1.00 97.38 242 ALA A N 1
ATOM 1851 C CA . ALA A 1 242 ? -16.337 9.450 -1.645 1.00 97.38 242 ALA A CA 1
ATOM 1852 C C . ALA A 1 242 ? -17.714 9.085 -1.063 1.00 97.38 242 ALA A C 1
ATOM 1854 O O . ALA A 1 242 ? -18.460 9.978 -0.650 1.00 97.38 242 ALA A O 1
ATOM 1855 N N . ASP A 1 243 ? -18.014 7.789 -0.950 1.00 97.00 243 ASP A N 1
ATOM 1856 C CA . ASP A 1 243 ? -19.256 7.275 -0.360 1.00 97.00 243 ASP A CA 1
ATOM 1857 C C . ASP A 1 243 ? -19.337 7.508 1.157 1.00 97.00 243 ASP A C 1
ATOM 1859 O O . ASP A 1 243 ? -20.427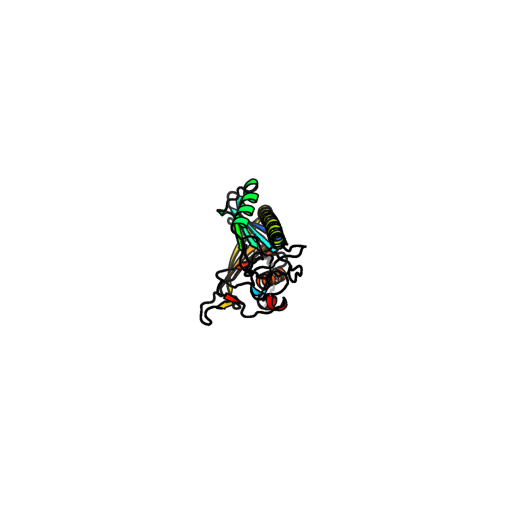 7.597 1.734 1.00 97.00 243 ASP A O 1
ATOM 1863 N N . LEU A 1 244 ? -18.186 7.629 1.829 1.00 95.69 244 LEU A N 1
ATOM 1864 C CA . LEU A 1 244 ? -18.089 7.821 3.276 1.00 95.69 244 LEU A CA 1
ATOM 1865 C C . LEU A 1 244 ? -17.233 9.047 3.637 1.00 95.69 244 LEU A C 1
ATOM 1867 O O . LEU A 1 244 ? -16.117 8.898 4.149 1.00 95.69 244 LEU A O 1
ATOM 1871 N N . PRO A 1 245 ? -17.765 10.276 3.479 1.00 94.31 245 PRO A N 1
ATOM 1872 C CA . PRO A 1 245 ? -17.012 11.498 3.737 1.00 94.31 245 PRO A CA 1
ATOM 1873 C C . PRO A 1 245 ? -16.393 11.560 5.142 1.00 94.31 245 PRO A C 1
ATOM 1875 O O . PRO A 1 245 ? -17.070 11.482 6.174 1.00 94.31 245 PRO A O 1
ATOM 1878 N N . GLY A 1 246 ? -15.074 11.760 5.184 1.00 93.06 246 GLY A N 1
ATOM 1879 C CA . GLY A 1 246 ? -14.292 11.824 6.421 1.00 93.06 246 GLY A CA 1
ATOM 1880 C C . GLY A 1 246 ? -13.874 10.464 6.991 1.00 93.06 246 GLY A C 1
ATOM 1881 O O . GLY A 1 246 ? -13.320 10.432 8.089 1.00 93.06 246 GLY A O 1
ATOM 1882 N N . CYS A 1 247 ? -14.122 9.370 6.270 1.00 97.62 247 CYS A N 1
ATOM 1883 C CA . CYS A 1 247 ? -13.542 8.058 6.530 1.00 97.62 247 CYS A CA 1
ATOM 1884 C C . CYS A 1 247 ? -12.285 7.870 5.671 1.00 97.62 247 CYS A C 1
ATOM 1886 O O . CYS A 1 247 ? -12.298 8.199 4.492 1.00 97.62 247 CYS A O 1
ATOM 1888 N N . MET A 1 248 ? -11.212 7.317 6.237 1.00 98.56 248 MET A N 1
ATOM 1889 C CA . MET A 1 248 ? -10.039 6.876 5.477 1.00 98.56 248 MET A CA 1
ATOM 1890 C C . MET A 1 248 ? -10.218 5.421 5.033 1.00 98.56 248 MET A C 1
ATOM 1892 O O . MET A 1 248 ? -10.389 4.547 5.880 1.00 98.56 248 MET A O 1
ATOM 1896 N N . ALA A 1 249 ? -10.124 5.121 3.742 1.00 98.69 249 ALA A N 1
ATOM 1897 C CA . ALA A 1 249 ? -10.141 3.735 3.269 1.00 98.69 249 ALA A CA 1
ATOM 1898 C C . ALA A 1 249 ? -8.727 3.237 2.949 1.00 98.69 249 ALA A C 1
ATOM 1900 O O . ALA A 1 249 ? -7.865 4.011 2.543 1.00 98.69 249 ALA A O 1
ATOM 1901 N N . MET A 1 250 ? -8.463 1.944 3.130 1.00 98.69 250 MET A N 1
ATOM 1902 C CA . MET A 1 250 ? -7.214 1.299 2.725 1.00 98.69 250 MET A CA 1
ATOM 1903 C C . MET A 1 250 ? -7.466 -0.135 2.261 1.00 98.69 250 MET A C 1
ATOM 1905 O O . MET A 1 250 ? -8.321 -0.834 2.802 1.00 98.69 250 MET A O 1
ATOM 1909 N N . VAL A 1 251 ? -6.681 -0.584 1.285 1.00 98.62 251 VAL A N 1
ATOM 1910 C CA . VAL A 1 251 ? -6.758 -1.940 0.731 1.00 98.62 251 VAL A CA 1
ATOM 1911 C C . VAL A 1 251 ? -5.507 -2.727 1.105 1.00 98.62 251 VAL A C 1
ATOM 1913 O O . VAL A 1 251 ? -4.401 -2.192 1.062 1.00 98.62 251 VAL A O 1
ATOM 1916 N N . VAL A 1 252 ? -5.660 -4.005 1.438 1.00 97.81 252 VAL A N 1
ATOM 1917 C CA . VAL A 1 252 ? -4.566 -4.983 1.524 1.00 97.81 252 VAL A CA 1
ATOM 1918 C C . VAL A 1 252 ? -4.849 -6.149 0.583 1.00 97.81 252 VAL A C 1
ATOM 1920 O O . VAL A 1 252 ? -5.995 -6.556 0.401 1.00 97.81 252 VAL A O 1
ATOM 1923 N N . ILE A 1 253 ? -3.806 -6.698 -0.032 1.00 97.38 253 ILE A N 1
ATOM 1924 C CA . ILE A 1 253 ? -3.970 -7.828 -0.949 1.00 97.38 253 ILE A CA 1
ATOM 1925 C C . ILE A 1 253 ? -3.963 -9.138 -0.164 1.00 97.38 253 ILE A C 1
ATOM 1927 O O . ILE A 1 253 ? -3.080 -9.372 0.661 1.00 97.38 253 ILE A O 1
ATOM 1931 N N . GLY A 1 254 ? -4.960 -9.983 -0.431 1.00 93.75 254 GLY A N 1
ATOM 1932 C CA . GLY A 1 254 ? -5.033 -11.356 0.069 1.00 93.75 254 GLY A CA 1
ATOM 1933 C C . GLY A 1 254 ? -4.124 -12.307 -0.720 1.00 93.75 254 GLY A C 1
ATOM 1934 O O . GLY A 1 254 ? -3.092 -11.919 -1.267 1.00 93.75 254 GLY A O 1
ATOM 1935 N N . CYS A 1 255 ? -4.519 -13.573 -0.849 1.00 93.25 255 CYS A N 1
ATOM 1936 C CA . CYS A 1 255 ? -3.796 -14.570 -1.649 1.00 93.25 255 CYS A CA 1
ATOM 1937 C C . CYS A 1 255 ? -3.990 -14.367 -3.172 1.00 93.25 255 CYS A C 1
ATOM 1939 O O . CYS A 1 255 ? -4.511 -15.232 -3.864 1.00 93.25 255 CYS A O 1
ATOM 1941 N N . GLY A 1 256 ? -3.571 -13.215 -3.709 1.00 91.12 256 GLY A N 1
ATOM 1942 C CA . GLY A 1 256 ? -3.860 -12.776 -5.084 1.00 91.12 256 GLY A CA 1
ATOM 1943 C C . GLY A 1 256 ? -2.830 -13.154 -6.161 1.00 91.12 256 GLY A C 1
ATOM 1944 O O . GLY A 1 256 ? -2.894 -12.637 -7.274 1.00 91.12 256 GLY A O 1
ATOM 1945 N N . ALA A 1 257 ? -1.842 -14.009 -5.874 1.00 92.94 257 ALA A N 1
ATOM 1946 C CA . ALA A 1 257 ? -0.693 -14.226 -6.770 1.00 92.94 257 ALA A CA 1
ATOM 1947 C C . ALA A 1 257 ? -1.069 -14.813 -8.148 1.00 92.94 257 ALA A C 1
ATOM 1949 O O . ALA A 1 257 ? -0.504 -14.433 -9.186 1.00 92.94 257 ALA A O 1
ATOM 1950 N N . ASP A 1 258 ? -2.020 -15.744 -8.176 1.00 95.44 258 ASP A N 1
ATOM 1951 C CA . ASP A 1 258 ? -2.581 -16.343 -9.385 1.00 95.44 258 ASP A CA 1
ATOM 1952 C C . ASP A 1 258 ? -3.900 -15.684 -9.818 1.00 95.44 258 ASP A C 1
ATOM 1954 O O . ASP A 1 258 ? -4.499 -16.134 -10.790 1.00 95.44 258 ASP A O 1
ATOM 1958 N N . GLN A 1 259 ? -4.313 -14.588 -9.176 1.00 97.19 259 GLN A N 1
ATOM 1959 C CA . GLN A 1 259 ? -5.579 -13.905 -9.434 1.00 97.19 259 GLN A CA 1
ATOM 1960 C C . GLN A 1 259 ? -5.343 -12.572 -10.149 1.00 97.19 259 GLN A C 1
ATOM 1962 O O . GLN A 1 259 ? -4.821 -11.628 -9.563 1.00 97.19 259 GLN A O 1
ATOM 1967 N N . ASN A 1 260 ? -5.741 -12.473 -11.416 1.00 95.88 260 ASN A N 1
ATOM 1968 C CA . ASN A 1 260 ? -5.741 -11.203 -12.146 1.00 95.88 260 ASN A CA 1
ATOM 1969 C C . ASN A 1 260 ? -7.139 -10.573 -12.143 1.00 95.88 260 ASN A C 1
ATOM 1971 O O . ASN A 1 260 ? -8.128 -11.307 -12.084 1.00 95.88 260 ASN A O 1
ATOM 1975 N N . PRO A 1 261 ? -7.246 -9.251 -12.348 1.00 96.06 261 PRO A N 1
ATOM 1976 C CA . PRO A 1 261 ? -8.526 -8.630 -12.651 1.00 96.06 261 PRO A CA 1
ATOM 1977 C C . PRO A 1 261 ? -9.105 -9.165 -13.972 1.00 96.06 261 PRO A C 1
ATOM 1979 O O . PRO A 1 261 ? -8.376 -9.457 -14.934 1.00 96.06 261 PRO A O 1
ATOM 1982 N N . LYS A 1 262 ? -10.431 -9.325 -14.034 1.00 92.75 262 LYS A N 1
ATOM 1983 C CA . LYS A 1 262 ? -11.160 -9.765 -15.232 1.00 92.75 262 LYS A CA 1
ATOM 1984 C C . LYS A 1 262 ? -11.015 -8.749 -16.354 1.00 92.75 262 LYS A C 1
ATOM 1986 O O . LYS A 1 262 ? -10.611 -9.154 -17.450 1.00 92.75 262 LYS A O 1
ATOM 1991 N N . PHE A 1 263 ? -11.315 -7.487 -16.052 1.00 91.62 263 PHE A N 1
ATOM 1992 C CA . PHE A 1 263 ? -11.140 -6.344 -16.937 1.00 91.62 263 PHE A CA 1
ATOM 1993 C C . PHE A 1 263 ? -9.727 -5.776 -16.781 1.00 91.62 263 PHE A C 1
ATOM 1995 O O . PHE A 1 263 ? -9.230 -5.665 -15.664 1.00 91.62 263 PHE A O 1
ATOM 2002 N N . ARG A 1 264 ? -9.058 -5.467 -17.891 1.00 93.44 264 ARG A N 1
ATOM 2003 C CA . ARG A 1 264 ? -7.703 -4.899 -17.923 1.00 93.44 264 ARG A CA 1
ATOM 2004 C C . ARG A 1 264 ? -7.620 -3.914 -19.083 1.00 93.44 264 ARG A C 1
ATOM 2006 O O . ARG A 1 264 ? -8.287 -4.130 -20.093 1.00 93.44 264 ARG A O 1
ATOM 2013 N N . GLY A 1 265 ? -6.791 -2.889 -18.946 1.00 91.31 265 GLY A N 1
ATOM 2014 C CA . GLY A 1 265 ? -6.617 -1.838 -19.945 1.00 91.31 265 GLY A CA 1
ATOM 2015 C C . GLY A 1 265 ? -5.302 -1.084 -19.764 1.00 91.31 265 GLY A C 1
ATOM 2016 O O . GLY A 1 265 ? -4.419 -1.506 -19.012 1.00 91.31 265 GLY A O 1
ATOM 2017 N N . ASP A 1 266 ? -5.166 0.017 -20.485 1.00 90.06 266 ASP A N 1
ATOM 2018 C CA . ASP A 1 266 ? -3.978 0.872 -20.530 1.00 90.06 266 ASP A CA 1
ATOM 2019 C C . ASP A 1 266 ? -4.266 2.331 -20.132 1.00 90.06 266 ASP A C 1
ATOM 2021 O O . ASP A 1 266 ? -3.379 3.177 -20.220 1.00 90.06 266 ASP A O 1
ATOM 2025 N N . ASP A 1 267 ? -5.463 2.602 -19.605 1.00 92.06 267 ASP A N 1
ATOM 2026 C CA . ASP A 1 267 ? -5.875 3.899 -19.067 1.00 92.06 267 ASP A CA 1
ATOM 2027 C C . ASP A 1 267 ? -6.444 3.792 -17.639 1.00 92.06 267 ASP A C 1
ATOM 2029 O O . ASP A 1 267 ? -6.838 2.720 -17.170 1.00 92.06 267 ASP A O 1
ATOM 2033 N N . GLN A 1 268 ? -6.503 4.926 -16.933 1.00 92.88 268 GLN A N 1
ATOM 2034 C CA . GLN A 1 268 ? -7.024 4.996 -15.562 1.00 92.88 268 GLN A CA 1
ATOM 2035 C C . GLN A 1 268 ? -8.521 4.651 -15.468 1.00 92.88 268 GLN A C 1
ATOM 2037 O O . GLN A 1 268 ? -8.980 4.169 -14.430 1.00 92.88 268 GLN A O 1
ATOM 2042 N N . GLY A 1 269 ? -9.291 4.853 -16.541 1.00 88.19 269 GLY A N 1
ATOM 2043 C CA . GLY A 1 269 ? -10.693 4.446 -16.612 1.00 88.19 269 GLY A CA 1
ATOM 2044 C C . GLY A 1 269 ? -10.849 2.937 -16.444 1.00 88.19 269 GLY A C 1
ATOM 2045 O O . GLY A 1 269 ? -11.759 2.491 -15.749 1.00 88.19 269 GLY A O 1
ATOM 2046 N N . ALA A 1 270 ? -9.911 2.144 -16.965 1.00 88.44 270 ALA A N 1
ATOM 2047 C CA . ALA A 1 270 ? -9.915 0.703 -16.767 1.00 88.44 270 ALA A CA 1
ATOM 2048 C C . ALA A 1 270 ? -9.747 0.295 -15.302 1.00 88.44 270 ALA A C 1
ATOM 2050 O O . ALA A 1 270 ? -10.450 -0.603 -14.836 1.00 88.44 270 ALA A O 1
ATOM 2051 N N . ALA A 1 271 ? -8.858 0.969 -14.566 1.00 88.44 271 ALA A N 1
ATOM 2052 C CA . ALA A 1 271 ? -8.688 0.752 -13.130 1.00 88.44 271 ALA A CA 1
ATOM 2053 C C . ALA A 1 271 ? -9.983 1.039 -12.353 1.00 88.44 271 ALA A C 1
ATOM 2055 O O . ALA A 1 271 ? -10.311 0.288 -11.438 1.00 88.44 271 ALA A O 1
ATOM 2056 N N . ARG A 1 272 ? -10.754 2.060 -12.759 1.00 92.25 272 ARG A N 1
ATOM 2057 C CA . ARG A 1 272 ? -12.057 2.406 -12.155 1.00 92.25 272 ARG A CA 1
ATOM 2058 C C . ARG A 1 272 ? -13.168 1.384 -12.410 1.00 92.25 272 ARG A C 1
ATOM 2060 O O . ARG A 1 272 ? -14.154 1.399 -11.698 1.00 92.25 272 ARG A O 1
ATOM 2067 N N . VAL A 1 273 ? -13.044 0.497 -13.401 1.00 89.38 273 VAL A N 1
ATOM 2068 C CA . VAL A 1 273 ? -14.051 -0.563 -13.633 1.00 89.38 273 VAL A CA 1
ATOM 2069 C C . VAL A 1 273 ? -13.959 -1.673 -12.580 1.00 89.38 273 VAL A C 1
ATOM 2071 O O . VAL A 1 273 ? -14.965 -2.304 -12.263 1.00 89.38 273 VAL A O 1
ATOM 2074 N N . ASN A 1 274 ? -12.752 -1.950 -12.079 1.00 86.00 274 ASN A N 1
ATOM 2075 C CA . ASN A 1 274 ? -12.526 -2.959 -11.039 1.00 86.00 274 ASN A CA 1
ATOM 2076 C C . ASN A 1 274 ? -12.490 -2.365 -9.622 1.00 86.00 274 ASN A C 1
ATOM 2078 O O . ASN A 1 274 ? -12.609 -3.128 -8.664 1.00 86.00 274 ASN A O 1
ATOM 2082 N N . GLY A 1 275 ? -12.217 -1.061 -9.515 1.00 63.56 275 GLY A N 1
ATOM 2083 C CA . GLY A 1 275 ? -12.171 -0.308 -8.263 1.00 63.56 275 GLY A CA 1
ATOM 2084 C C . GLY A 1 275 ? -13.553 0.047 -7.748 1.00 63.56 275 GLY A C 1
ATOM 2085 O O . GLY A 1 275 ? -14.462 0.220 -8.584 1.00 63.56 275 GLY A O 1
#

Secondary structure (DSSP, 8-state):
-------------------------TT-EEEEEEEEE---SS-BPEES-GGGTT--B--BSS--EEEEEEEE-TT--EEEEEEE-SS---HHHHHHHHHHHHHHH---GGGEEEEE---SSEE--TTSSTTTTSSPPPHHHHHHHHHHHHHHHHHHHHHHHHHHHT-EEEEEEEEEEE---EEESS-TTS----EEEEEEEE-TTS-EEEEEEEE---S-SB-S-SSB--HHHHHHHHHHHHHSTTPEEEEEE-S-TTEEESS-BSSHHHHHHH-

Sequence (275 aa):
MHHLTHLLLSLIVLFFSFSNCHAEFDKSCQVGVAKINITPDYPVLLNGYASRGTDLINQVEQPLWARAIAVLDHQRQPYVLISVENCGVPASLTKAVVAHLKEQHEITPANVVVCSTHTHAAPMLTGVLPNIYTKDLSHSEQAVVDRYTGDLIQKLTIVAQQAIQDAQPALLEWGIGTATFAKNRRNITGPTDYDLPILRVKSPEGKSRAILVGYACHCTTLGGVPFMSGDWAGCAVEEIEADLPGCMAMVVIGCGADQNPKFRGDDQGAARVNG

Foldseek 3Di:
DDDDDDDDDDDDDDPPPPPPPPPPCPPWWWKFKFKDFLQDCDWAAFADALVLAQDTFRAAPDTWMKMKMWTADPVRQIAIEIEGLGLDDDPVLLVLLQVLCCVPRVGDSVRYDYFYLNARQDGAADPPPCCSNVDHDDPVNVVRNDVSSVSVSVNSSVRRVNRSVRTDTWDKDKDWDFDDQKAQQVDRPDDADGTWIKIFIADPVGATAEIEIEHQAHLQLAPSERYHDSFLQSLVQVVVCVVRPNYGYGYGYDNNPRIYGNHHDHDNVSSNVRD

Nearest PDB structures (foldseek):
  2zxc-assembly1_A  TM=8.625E-01  e=3.765E-17  Pseudomonas aeruginosa
  4wgk-assembly2_B  TM=8.641E-01  e=2.925E-16  Homo sapiens
  2zws-assembly1_A  TM=8.470E-01  e=3.954E-16  Pseudomonas aeruginosa
  4wgk-assembly1_A  TM=8.641E-01  e=1.243E-15  Homo sapiens
  4hnc-assembly1_A  TM=4.745E-01  e=2.440E+00  Pseudomonas putida